Protein AF-A0A352VDA9-F1 (afdb_monomer_lite)

Secondary structure (DSSP, 8-state):
-PPPTT----B-TTEEEEEETTTEEEEEETTTTEEEEEEHHHHHHHHH--SSS-HHHHHHH--SS--SHHHHHHHHHHHHHHH--B--SS--------SEEEEEEEE-HHHHHHHHHHHGGGGSHHHHHHHHHHHHHHHHHHHHHHGGGGGGGG---HHHHHHHHHHHHHHHHHHHHHHHHHHHHTT----EEEEEEETTEEEEEEE-GGGGGS-HHHHHHHHTHHHHHHHHHHHHHHHHHHH---HHHHHHHHHHHHHHHHHHS--TTSHHHHHHHHHHT-

Sequence (282 aa):
MKIDSNYIPELRKDLKYYSVENNSVIIYLADSKRTLKVTQSVLSILLEIDGKKTLEEIYQTNFYGIKTYSDFEILFIELFDKTRMLEEEKSETSVAQSALWLSCICINTKILISIYSILKILLIKKIVVAIMMLFVLLKIIFYYNYHSSFVFVFSFSISKIVIFYLIFLCILIFHEIGHFSVSRHYGLQGDGIGIGLYYLLPVFYTDISEMWTINKQYRLYIDCGGIYFQVIASLVFHFILFFNNSTLLVTGILMNDIGILINIIPIGRLDGYWILKDVKKS

Radius of gyration: 24.42 Å; chains: 1; bounding box: 61×33×70 Å

Foldseek 3Di:
DDDDQQDQFAFDPQWDWFDDPDQWIWIARPVLLDIDIGGVLVVQLVVPRHSPDGNNRSCVVRVPPDPDVVSVRVVVCCCCVVPVGTDDDDDDDPRPDDLWAPKDFDFFLVVLVVVLVVCVVCVPPVNLVVLVVVLVVLVVVLCVVCVVVPVVLPPDDPVLVVVLVVLVVVLQVLLQSQLVSLCVNVPASWGHWIWTDNPNDIHIHTGRSVLVSDALVSNLSSLCRSLSSLSVVLVVLSVVCVVPVDSSSSSSNVVSVVVSVVQCPLDDPHSVVSNVVSVVVD

Structure (mmCIF, N/CA/C/O backbone):
data_AF-A0A352VDA9-F1
#
_entry.id   AF-A0A352VDA9-F1
#
loop_
_atom_site.group_PDB
_atom_site.id
_atom_site.type_symbol
_atom_site.label_atom_id
_atom_site.label_alt_id
_atom_site.label_comp_id
_atom_site.label_asym_id
_atom_site.label_entity_id
_atom_site.label_seq_id
_atom_site.pdbx_PDB_ins_code
_atom_site.Cartn_x
_atom_site.Cartn_y
_atom_site.Cartn_z
_atom_site.occupancy
_atom_site.B_iso_or_equiv
_atom_site.auth_seq_id
_atom_site.auth_comp_id
_atom_site.auth_asym_id
_atom_site.auth_atom_id
_atom_site.pdbx_PDB_model_num
ATOM 1 N N . MET A 1 1 ? -12.234 -7.519 43.278 1.00 44.97 1 MET A N 1
ATOM 2 C CA . MET A 1 1 ? -12.335 -6.119 43.736 1.00 44.97 1 MET A CA 1
ATOM 3 C C . MET A 1 1 ? -13.825 -5.835 43.851 1.00 44.97 1 MET A C 1
ATOM 5 O O . MET A 1 1 ? -14.510 -6.181 42.904 1.00 44.97 1 MET A O 1
ATOM 9 N N . LYS A 1 2 ? -14.344 -5.394 45.004 1.00 50.59 2 LYS A N 1
ATOM 10 C CA . LYS A 1 2 ? -15.760 -4.997 45.124 1.00 50.59 2 LYS A CA 1
ATOM 11 C C . LYS A 1 2 ? -15.846 -3.514 44.796 1.00 50.59 2 LYS A C 1
ATOM 13 O O . LYS A 1 2 ? -15.079 -2.753 45.387 1.00 50.59 2 LYS A O 1
ATOM 18 N N . ILE A 1 3 ? -16.696 -3.132 43.855 1.00 59.81 3 ILE A N 1
ATOM 19 C CA . ILE A 1 3 ? -16.913 -1.725 43.509 1.00 59.81 3 ILE A CA 1
ATOM 20 C C . ILE A 1 3 ? -18.046 -1.201 44.397 1.00 59.81 3 ILE A C 1
ATOM 22 O O . ILE A 1 3 ? -19.005 -1.918 44.671 1.00 59.81 3 ILE A O 1
ATOM 26 N N . ASP A 1 4 ? -17.906 0.022 44.909 1.00 70.94 4 ASP A N 1
ATOM 27 C CA . ASP A 1 4 ? -18.967 0.674 45.681 1.00 70.94 4 ASP A CA 1
ATOM 28 C C . ASP A 1 4 ? -20.215 0.830 44.797 1.00 70.94 4 ASP A C 1
ATOM 30 O O . ASP A 1 4 ? -20.122 1.353 43.685 1.00 70.94 4 ASP A O 1
ATOM 34 N N . SER A 1 5 ? -21.381 0.379 45.266 1.00 63.00 5 SER A N 1
ATOM 35 C CA . SER A 1 5 ? -22.626 0.447 44.490 1.00 63.00 5 SER A CA 1
ATOM 36 C C . SER A 1 5 ? -23.063 1.888 44.203 1.00 63.00 5 SER A C 1
ATOM 38 O O . SER A 1 5 ? -23.751 2.133 43.211 1.00 63.00 5 SER A O 1
ATOM 40 N N . ASN A 1 6 ? -22.582 2.848 45.003 1.00 70.44 6 ASN A N 1
ATOM 41 C CA . ASN A 1 6 ? -22.784 4.285 44.808 1.00 70.44 6 ASN A CA 1
ATOM 42 C C . ASN A 1 6 ? -21.764 4.935 43.859 1.00 70.44 6 ASN A C 1
ATOM 44 O O . ASN A 1 6 ? -21.786 6.154 43.682 1.00 70.44 6 ASN A O 1
ATOM 48 N N . TYR A 1 7 ? -20.856 4.165 43.255 1.00 74.69 7 TYR A N 1
ATOM 49 C CA . TYR A 1 7 ? -19.924 4.696 42.267 1.00 74.69 7 TYR A CA 1
ATOM 50 C C . TYR A 1 7 ? -20.685 5.219 41.042 1.00 74.69 7 TYR A C 1
ATOM 52 O O . TYR A 1 7 ? -21.551 4.532 40.493 1.00 74.69 7 TYR A O 1
ATOM 60 N N . ILE A 1 8 ? -20.343 6.437 40.618 1.00 76.31 8 ILE A N 1
ATOM 61 C CA . ILE A 1 8 ? -20.896 7.092 39.431 1.00 76.31 8 ILE A CA 1
ATOM 62 C C . ILE A 1 8 ? -19.830 7.021 38.332 1.00 76.31 8 ILE A C 1
ATOM 64 O O . ILE A 1 8 ? -18.858 7.779 38.380 1.00 76.31 8 ILE A O 1
ATOM 68 N N . PRO A 1 9 ? -19.954 6.094 37.369 1.00 73.69 9 PRO A N 1
ATOM 69 C CA . PRO A 1 9 ? -19.008 6.005 36.267 1.00 73.69 9 PRO A CA 1
ATOM 70 C C . PRO A 1 9 ? -19.175 7.169 35.278 1.00 73.69 9 PRO A C 1
ATOM 72 O O . PRO A 1 9 ? -20.294 7.547 34.935 1.00 73.69 9 PRO A O 1
ATOM 75 N N . GLU A 1 10 ? -18.060 7.691 34.756 1.00 74.94 10 GLU A N 1
ATOM 76 C CA . GLU A 1 10 ? -18.044 8.646 33.638 1.00 74.94 10 GLU A CA 1
ATOM 77 C C . GLU A 1 10 ? -17.241 8.078 32.462 1.00 74.94 10 GLU A C 1
ATOM 79 O O . GLU A 1 10 ? -16.068 7.710 32.594 1.00 74.94 10 GLU A O 1
ATOM 84 N N . LEU A 1 11 ? -17.884 7.987 31.296 1.00 71.56 11 LEU A N 1
ATOM 85 C CA . LEU A 1 11 ? -17.234 7.520 30.078 1.00 71.56 11 LEU A CA 1
ATOM 86 C C . LEU A 1 11 ? -16.210 8.524 29.561 1.00 71.56 11 LEU A C 1
ATOM 88 O O . LEU A 1 11 ? -16.413 9.737 29.586 1.00 71.56 11 LEU A O 1
ATOM 92 N N . ARG A 1 12 ? -15.147 7.990 28.960 1.00 70.06 12 ARG A N 1
ATOM 93 C CA . ARG A 1 12 ? -14.193 8.788 28.198 1.00 70.06 12 ARG A CA 1
ATOM 94 C C . ARG A 1 12 ? -14.889 9.596 27.096 1.00 70.06 12 ARG A C 1
ATOM 96 O O . ARG A 1 12 ? -15.626 9.060 26.267 1.00 70.06 12 ARG A O 1
ATOM 103 N N . LYS A 1 13 ? -14.570 10.889 27.031 1.00 68.56 13 LYS A N 1
ATOM 104 C CA . LYS A 1 13 ? -15.135 11.840 26.057 1.00 68.56 13 LYS A CA 1
ATOM 105 C C . LYS A 1 13 ? -14.688 11.599 24.605 1.00 68.56 13 LYS A C 1
ATOM 107 O O . LYS A 1 13 ? -15.298 12.134 23.685 1.00 68.56 13 LYS A O 1
ATOM 112 N N . ASP A 1 14 ? -13.642 10.803 24.379 1.00 63.78 14 ASP A N 1
ATOM 113 C CA . ASP A 1 14 ? -13.078 10.503 23.054 1.00 63.78 14 ASP A CA 1
ATOM 114 C C . ASP A 1 14 ? -13.603 9.201 22.414 1.00 63.78 14 ASP A C 1
ATOM 116 O O . ASP A 1 14 ? -13.087 8.762 21.381 1.00 63.78 14 ASP A O 1
ATOM 120 N N . LEU A 1 15 ? -14.632 8.584 23.002 1.00 66.25 15 LEU A N 1
ATOM 121 C CA . LEU A 1 15 ? -15.265 7.380 22.466 1.00 66.25 15 LEU A CA 1
ATOM 122 C C . LEU A 1 15 ? -16.113 7.697 21.227 1.00 66.25 15 LEU A C 1
ATOM 124 O O . LEU A 1 15 ? -17.037 8.510 21.272 1.00 66.25 15 LEU A O 1
ATOM 128 N N . LYS A 1 16 ? -15.844 6.998 20.119 1.00 67.50 16 LYS A N 1
ATOM 129 C CA . LYS A 1 16 ? -16.711 6.991 18.928 1.00 67.50 16 LYS A CA 1
ATOM 130 C C . LYS A 1 16 ? -17.378 5.623 18.767 1.00 67.50 16 LYS A C 1
ATOM 132 O O . LYS A 1 16 ? -16.719 4.590 18.898 1.00 67.50 16 LYS A O 1
ATOM 137 N N . TYR A 1 17 ? -18.665 5.618 18.428 1.00 69.94 17 TYR A N 1
ATOM 138 C CA . TYR A 1 17 ? -19.480 4.408 18.286 1.00 69.94 17 TYR A CA 1
ATOM 139 C C . TYR A 1 17 ? -19.796 4.131 16.817 1.00 69.94 17 TYR A C 1
ATOM 141 O O . TYR A 1 17 ? -20.294 5.009 16.114 1.00 69.94 17 TYR A O 1
ATOM 149 N N . TYR A 1 18 ? -19.553 2.900 16.371 1.00 64.00 18 TYR A N 1
ATOM 150 C CA . TYR A 1 18 ? -19.837 2.456 15.008 1.00 64.00 18 TYR A CA 1
ATOM 151 C C . TYR A 1 18 ? -20.663 1.168 15.042 1.00 64.00 18 TYR A C 1
ATOM 153 O O . TYR A 1 18 ? -20.235 0.156 15.603 1.00 64.00 18 TYR A O 1
ATOM 161 N N . SER A 1 19 ? -21.863 1.191 14.459 1.00 56.28 19 SER A N 1
ATOM 162 C CA . SER A 1 19 ? -22.716 0.004 14.356 1.00 56.28 19 SER A CA 1
ATOM 163 C C . SER A 1 19 ? -22.204 -0.943 13.266 1.00 56.28 19 SER A C 1
ATOM 165 O O . SER A 1 19 ? -21.779 -0.508 12.196 1.00 56.28 19 SER A O 1
ATOM 167 N N . VAL A 1 20 ? -22.237 -2.252 13.531 1.00 58.03 20 VAL A N 1
ATOM 168 C CA . VAL A 1 20 ? -21.844 -3.292 12.567 1.00 58.03 20 VAL A CA 1
ATOM 169 C C . VAL A 1 20 ? -23.008 -4.259 12.353 1.00 58.03 20 VAL A C 1
ATOM 171 O O . VAL A 1 20 ? -23.792 -4.527 13.265 1.00 58.03 20 VAL A O 1
ATOM 174 N N . GLU A 1 21 ? -23.120 -4.812 11.143 1.00 51.22 21 GLU A N 1
ATOM 175 C CA . GLU A 1 21 ? -24.036 -5.918 10.842 1.00 51.22 21 GLU A CA 1
ATOM 176 C C . GLU A 1 21 ? -23.741 -7.128 11.762 1.00 51.22 21 GLU A C 1
ATOM 178 O O . GLU A 1 21 ? -22.579 -7.474 11.995 1.00 51.22 21 GLU A O 1
ATOM 183 N N . ASN A 1 22 ? -24.795 -7.780 12.276 1.00 52.56 22 ASN A N 1
ATOM 184 C CA . ASN A 1 22 ? -24.790 -8.859 13.289 1.00 52.56 22 ASN A CA 1
ATOM 185 C C . ASN A 1 22 ? -24.629 -8.415 14.760 1.00 52.56 22 ASN A C 1
ATOM 187 O O . ASN A 1 22 ? -23.692 -8.840 15.443 1.00 52.56 22 ASN A O 1
ATOM 191 N N . ASN A 1 23 ? -25.575 -7.611 15.265 1.00 58.12 23 ASN A N 1
ATOM 192 C CA . ASN A 1 23 ? -25.857 -7.387 16.700 1.00 58.12 23 ASN A CA 1
ATOM 193 C C . ASN A 1 23 ? -24.646 -7.000 17.583 1.00 58.12 23 ASN A C 1
ATOM 195 O O . ASN A 1 23 ? -24.600 -7.284 18.785 1.00 58.12 23 ASN A O 1
ATOM 199 N N . SER A 1 24 ? -23.633 -6.391 16.969 1.00 49.78 24 SER A N 1
ATOM 200 C CA . SER A 1 24 ? -22.376 -6.025 17.606 1.00 49.78 24 SER A CA 1
ATOM 201 C C . SER A 1 24 ? -21.933 -4.641 17.151 1.00 49.78 24 SER A C 1
ATOM 203 O O . SER A 1 24 ? -22.178 -4.226 16.022 1.00 49.78 24 SER A O 1
ATOM 205 N N . VAL A 1 25 ? -21.303 -3.914 18.062 1.00 62.62 25 VAL A N 1
ATOM 206 C CA . VAL A 1 25 ? -20.939 -2.506 17.915 1.00 62.62 25 VAL A CA 1
ATOM 207 C C . VAL A 1 25 ? -19.438 -2.403 18.110 1.00 62.62 25 VAL A C 1
ATOM 209 O O . VAL A 1 25 ? -18.877 -3.066 18.981 1.00 62.62 25 VAL A O 1
ATOM 212 N N . ILE A 1 26 ? -18.771 -1.602 17.288 1.00 60.12 26 ILE A N 1
ATOM 213 C CA . ILE A 1 26 ? -17.351 -1.311 17.452 1.00 60.12 26 ILE A CA 1
ATOM 214 C C . ILE A 1 26 ? -17.209 0.047 18.119 1.00 60.12 26 ILE A C 1
ATOM 216 O O . ILE A 1 26 ? -17.738 1.050 17.643 1.00 60.12 26 ILE A O 1
ATOM 220 N N . ILE A 1 27 ? -16.475 0.061 19.223 1.00 64.94 27 ILE A N 1
ATOM 221 C CA . ILE A 1 27 ? -16.149 1.266 19.968 1.00 64.94 27 ILE A CA 1
ATOM 222 C C . ILE A 1 27 ? -14.695 1.610 19.691 1.00 64.94 27 ILE A C 1
ATOM 224 O O . ILE A 1 27 ? -13.804 0.775 19.861 1.00 64.94 27 ILE A O 1
ATOM 228 N N . TYR A 1 28 ? -14.475 2.831 19.220 1.00 56.66 28 TYR A N 1
ATOM 229 C CA . TYR A 1 28 ? -13.164 3.375 18.907 1.00 56.66 28 TYR A CA 1
ATOM 230 C C . TYR A 1 28 ? -12.725 4.326 20.018 1.00 56.66 28 TYR A C 1
ATOM 232 O O . TYR A 1 28 ? -13.398 5.322 20.282 1.00 56.66 28 TYR A O 1
ATOM 240 N N . LEU A 1 29 ? -11.595 4.012 20.650 1.00 65.06 29 LEU A N 1
ATOM 241 C CA . LEU A 1 29 ? -10.925 4.858 21.636 1.00 65.06 29 LEU A CA 1
ATOM 242 C C . LEU A 1 29 ? -9.872 5.699 20.908 1.00 65.06 29 LEU A C 1
ATOM 244 O O . LEU A 1 29 ? -8.827 5.161 20.529 1.00 65.06 29 LEU A O 1
ATOM 248 N N . ALA A 1 30 ? -10.142 6.988 20.689 1.00 53.69 30 ALA A N 1
ATOM 249 C CA . ALA A 1 30 ? -9.316 7.820 19.814 1.00 53.69 30 ALA A CA 1
ATOM 250 C C . ALA A 1 30 ? -7.894 8.048 20.349 1.00 53.69 30 ALA A C 1
ATOM 252 O O . ALA A 1 30 ? -6.942 8.003 19.575 1.00 53.69 30 ALA A O 1
ATOM 253 N N . ASP A 1 31 ? -7.737 8.219 21.658 1.00 54.50 31 ASP A N 1
ATOM 254 C CA . ASP A 1 31 ? -6.438 8.469 22.294 1.00 54.50 31 ASP A CA 1
ATOM 255 C C . ASP A 1 31 ? -5.527 7.229 22.301 1.00 54.50 31 ASP A C 1
ATOM 257 O O . ASP A 1 31 ? -4.316 7.312 22.116 1.00 54.50 31 ASP A O 1
ATOM 261 N N . SER A 1 32 ? -6.116 6.037 22.453 1.00 54.47 32 SER A N 1
ATOM 262 C CA . SER A 1 32 ? -5.360 4.775 22.470 1.00 54.47 32 SER A CA 1
ATOM 263 C C . SER A 1 32 ? -5.299 4.064 21.114 1.00 54.47 32 SER A C 1
ATOM 265 O O . SER A 1 32 ? -4.631 3.033 21.008 1.00 54.47 32 SER A O 1
ATOM 267 N N . LYS A 1 33 ? -6.000 4.584 20.094 1.00 54.06 33 LYS A N 1
ATOM 268 C CA . LYS A 1 33 ? -6.182 3.975 18.761 1.00 54.06 33 LYS A CA 1
ATOM 269 C C . LYS A 1 33 ? -6.646 2.514 18.815 1.00 54.06 33 LYS A C 1
ATOM 271 O O . LYS A 1 33 ? -6.298 1.692 17.967 1.00 54.06 33 LYS A O 1
ATOM 276 N N . ARG A 1 34 ? -7.426 2.159 19.841 1.00 56.97 34 ARG A N 1
ATOM 277 C CA . ARG A 1 34 ? -7.954 0.803 20.045 1.00 56.97 34 ARG A CA 1
ATOM 278 C C . ARG A 1 34 ? -9.391 0.708 19.553 1.00 56.97 34 ARG A C 1
ATOM 280 O O . ARG A 1 34 ? -10.188 1.624 19.735 1.00 56.97 34 ARG A O 1
ATOM 287 N N . THR A 1 35 ? -9.731 -0.448 18.994 1.00 51.94 35 THR A N 1
ATOM 288 C CA . THR A 1 35 ? -11.099 -0.791 18.592 1.00 51.94 35 THR A CA 1
ATOM 289 C C . THR A 1 35 ? -11.574 -1.998 19.375 1.00 51.94 35 THR A C 1
ATOM 291 O O . THR A 1 35 ? -10.930 -3.049 19.344 1.00 51.94 35 THR A O 1
ATOM 294 N N . LEU A 1 36 ? -12.713 -1.868 20.038 1.00 64.88 36 LEU A N 1
ATOM 295 C CA . LEU A 1 36 ? -13.332 -2.933 20.813 1.00 64.88 36 LEU A CA 1
ATOM 296 C C . LEU A 1 36 ? -14.636 -3.332 20.152 1.00 64.88 36 LEU A C 1
ATOM 298 O O . LEU A 1 36 ? -15.485 -2.486 19.897 1.00 64.88 36 LEU A O 1
ATOM 302 N N . LYS A 1 37 ? -14.805 -4.625 19.882 1.00 62.44 37 LYS A N 1
ATOM 303 C CA . LYS A 1 37 ? -16.084 -5.159 19.423 1.00 62.44 37 LYS A CA 1
ATOM 304 C C . LYS A 1 37 ? -16.893 -5.583 20.643 1.00 62.44 37 LYS A C 1
ATOM 306 O O . LYS A 1 37 ? -16.516 -6.537 21.316 1.00 62.44 37 LYS A O 1
ATOM 311 N N . VAL A 1 38 ? -17.995 -4.894 20.898 1.00 68.81 38 VAL A N 1
ATOM 312 C CA . VAL A 1 38 ? -18.923 -5.178 21.994 1.00 68.81 38 VAL A CA 1
ATOM 313 C C . VAL A 1 38 ? -20.265 -5.670 21.452 1.00 68.81 38 VAL A C 1
ATOM 315 O O . VAL A 1 38 ? -20.592 -5.479 20.280 1.00 68.81 38 VAL A O 1
ATOM 318 N N . THR A 1 39 ? -21.046 -6.351 22.282 1.00 68.69 39 THR A N 1
ATOM 319 C CA . THR A 1 39 ? -22.420 -6.748 21.944 1.00 68.69 39 THR A CA 1
ATOM 320 C C . THR A 1 39 ? -23.386 -5.581 22.152 1.00 68.69 39 THR A C 1
ATOM 322 O O . THR A 1 39 ? -23.071 -4.625 22.861 1.00 68.69 39 THR A O 1
ATOM 325 N N . GLN A 1 40 ? -24.588 -5.666 21.576 1.00 67.38 40 GLN A N 1
ATOM 326 C CA . GLN A 1 40 ? -25.632 -4.654 21.785 1.00 67.38 40 GLN A CA 1
ATOM 327 C C . GLN A 1 40 ? -26.011 -4.490 23.270 1.00 67.38 40 GLN A C 1
ATOM 329 O O . GLN A 1 40 ? -26.253 -3.374 23.722 1.00 67.38 40 GLN A O 1
ATOM 334 N N . SER A 1 41 ? -25.998 -5.584 24.042 1.00 66.25 41 SER A N 1
ATOM 335 C CA . SER A 1 41 ? -26.230 -5.561 25.492 1.00 66.25 41 SER A CA 1
ATOM 336 C C . SER A 1 41 ? -25.185 -4.706 26.210 1.00 66.25 41 SER A C 1
ATOM 338 O O . SER A 1 41 ? -25.537 -3.832 26.992 1.00 66.25 41 SER A O 1
ATOM 340 N N . VAL A 1 42 ? -23.903 -4.877 25.878 1.00 70.38 42 VAL A N 1
ATOM 341 C CA . VAL A 1 42 ? -22.827 -4.053 26.447 1.00 70.38 42 VAL A CA 1
ATOM 342 C C . VAL A 1 42 ? -22.943 -2.597 25.990 1.00 70.38 42 VAL A C 1
ATOM 344 O O . VAL A 1 42 ? -22.783 -1.702 26.812 1.00 70.38 42 VAL A O 1
ATOM 347 N N . LEU A 1 43 ? -23.285 -2.335 24.719 1.00 71.75 43 LEU A N 1
ATOM 348 C CA . LEU A 1 43 ? -23.518 -0.964 24.247 1.00 71.75 43 LEU A CA 1
ATOM 349 C C . LEU A 1 43 ? -24.629 -0.276 25.051 1.00 71.75 43 LEU A C 1
ATOM 351 O O . LEU A 1 43 ? -24.471 0.881 25.419 1.00 71.75 43 LEU A O 1
ATOM 355 N N . SER A 1 44 ? -25.735 -0.970 25.329 1.00 70.19 44 SER A N 1
ATOM 356 C CA . SER A 1 44 ? -26.836 -0.382 26.098 1.00 70.19 44 SER A CA 1
ATOM 357 C C . SER A 1 44 ? -26.400 0.028 27.506 1.00 70.19 44 SER A C 1
ATOM 359 O O . SER A 1 44 ? -26.798 1.086 27.972 1.00 70.19 44 SER A O 1
ATOM 361 N N . ILE A 1 45 ? -25.532 -0.761 28.155 1.00 74.31 45 ILE A N 1
ATOM 362 C CA . ILE A 1 45 ? -24.971 -0.423 29.471 1.00 74.31 45 ILE A CA 1
ATOM 363 C C . ILE A 1 45 ? -24.091 0.817 29.353 1.00 74.31 45 ILE A C 1
ATOM 365 O O . ILE A 1 45 ? -24.220 1.732 30.154 1.00 74.31 45 ILE A O 1
ATOM 369 N N . LEU A 1 46 ? -23.236 0.878 28.329 1.00 73.75 46 LEU A N 1
ATOM 370 C CA . LEU A 1 46 ? -22.358 2.025 28.106 1.00 73.75 46 LEU A CA 1
ATOM 371 C C . LEU A 1 46 ? -23.148 3.314 27.831 1.00 73.75 46 LEU A C 1
ATOM 373 O O . LEU A 1 46 ? -22.798 4.354 28.366 1.00 73.75 46 LEU A O 1
ATOM 377 N N . LEU A 1 47 ? -24.230 3.261 27.051 1.00 73.81 47 LEU A N 1
ATOM 378 C CA . LEU A 1 47 ? -25.052 4.445 26.759 1.00 73.81 47 LEU A CA 1
ATOM 379 C C . LEU A 1 47 ? -25.776 5.015 27.991 1.00 73.81 47 LEU A C 1
ATOM 381 O O . LEU A 1 47 ? -26.135 6.189 27.981 1.00 73.81 47 LEU A O 1
ATOM 385 N N . GLU A 1 48 ? -25.974 4.211 29.037 1.00 75.88 48 GLU A N 1
ATOM 386 C CA . GLU A 1 48 ? -26.559 4.649 30.311 1.00 75.88 48 GLU A CA 1
ATOM 387 C C . GLU A 1 48 ? -25.529 5.289 31.259 1.00 75.88 48 GLU A C 1
ATOM 389 O O . GLU A 1 48 ? -25.917 5.920 32.241 1.00 75.88 48 GLU A O 1
ATOM 394 N N . ILE A 1 49 ? -24.228 5.155 30.972 1.00 76.50 49 ILE A N 1
ATOM 395 C CA . ILE A 1 49 ? -23.147 5.777 31.744 1.00 76.50 49 ILE A CA 1
ATOM 396 C C . ILE A 1 49 ? -22.998 7.237 31.296 1.00 76.50 49 ILE A C 1
ATOM 398 O O . ILE A 1 49 ? -22.260 7.559 30.364 1.00 76.50 49 ILE A O 1
ATOM 402 N N . ASP A 1 50 ? -23.717 8.129 31.973 1.00 72.25 50 ASP A N 1
ATOM 403 C CA . ASP A 1 50 ? -23.792 9.565 31.678 1.00 72.25 50 ASP A CA 1
ATOM 404 C C . ASP A 1 50 ? -23.063 10.456 32.704 1.00 72.25 50 ASP A C 1
ATOM 406 O O . ASP A 1 50 ? -23.163 11.685 32.633 1.00 72.25 50 ASP A O 1
ATOM 410 N N . GLY A 1 51 ? -22.351 9.855 33.666 1.00 71.75 51 GLY A N 1
ATOM 411 C CA . GLY A 1 51 ? -21.698 10.570 34.767 1.00 71.75 51 GLY A CA 1
ATOM 412 C C . GLY A 1 51 ? -22.662 11.086 35.842 1.00 71.75 51 GLY A C 1
ATOM 413 O O . GLY A 1 51 ? -22.263 11.903 36.670 1.00 71.75 51 GLY A O 1
ATOM 414 N N . LYS A 1 52 ? -23.933 10.660 35.834 1.00 77.06 52 LYS A N 1
ATOM 415 C CA . LYS A 1 52 ? -24.947 11.078 36.820 1.00 77.06 52 LYS A CA 1
ATOM 416 C C . LYS A 1 52 ? -25.573 9.913 37.569 1.00 77.06 52 LYS A C 1
ATOM 418 O O . LYS A 1 52 ? -25.953 10.096 38.721 1.00 77.06 52 LYS A O 1
ATOM 423 N N . LYS A 1 53 ? -25.698 8.753 36.922 1.00 80.44 53 LYS A N 1
ATOM 424 C CA . LYS A 1 53 ? -26.320 7.562 37.512 1.00 80.44 53 LYS A CA 1
ATOM 425 C C . LYS A 1 53 ? -25.317 6.697 38.267 1.00 80.44 53 LYS A C 1
ATOM 427 O O . LYS A 1 53 ? -24.188 6.507 37.813 1.00 80.44 53 LYS A O 1
ATOM 432 N N . THR A 1 54 ? -25.746 6.131 39.391 1.00 80.31 54 THR A N 1
ATOM 433 C CA . THR A 1 54 ? -24.958 5.123 40.124 1.00 80.31 54 THR A CA 1
ATOM 434 C C . THR A 1 54 ? -24.994 3.764 39.418 1.00 80.31 54 THR A C 1
ATOM 436 O O . THR A 1 54 ? -25.873 3.494 38.595 1.00 80.31 54 THR A O 1
ATOM 439 N N . LEU A 1 55 ? -24.064 2.862 39.748 1.00 74.50 55 LEU A N 1
ATOM 440 C CA . LEU A 1 55 ? -24.068 1.495 39.204 1.00 74.50 55 LEU A CA 1
ATOM 441 C C . LEU A 1 55 ? -25.364 0.738 39.480 1.00 74.50 55 LEU A C 1
ATOM 443 O O . LEU A 1 55 ? -25.817 -0.053 38.653 1.00 74.50 55 LEU A O 1
ATOM 447 N N . GLU A 1 56 ? -25.953 0.974 40.646 1.00 73.88 56 GLU A N 1
ATOM 448 C CA . GLU A 1 56 ? -27.214 0.360 41.038 1.00 73.88 56 GLU A CA 1
ATOM 449 C C . GLU A 1 56 ? -28.391 0.903 40.217 1.00 73.88 56 GLU A C 1
ATOM 451 O O . GLU A 1 56 ? -29.225 0.127 39.749 1.00 73.88 56 GLU A O 1
ATOM 456 N N . GLU A 1 57 ? -28.405 2.206 39.930 1.00 76.56 57 GLU A N 1
ATOM 457 C CA . GLU A 1 57 ? -29.394 2.825 39.042 1.00 76.56 57 GLU A CA 1
ATOM 458 C C . GLU A 1 57 ? -29.263 2.336 37.593 1.00 76.56 57 GLU A C 1
ATOM 460 O O . GLU A 1 57 ? -30.274 2.038 36.958 1.00 76.56 57 GLU A O 1
ATOM 465 N N . ILE A 1 58 ? -28.034 2.188 37.082 1.00 75.88 58 ILE A N 1
ATOM 466 C CA . ILE A 1 58 ? -27.764 1.666 35.729 1.00 75.88 58 ILE A CA 1
ATOM 467 C C . ILE A 1 58 ? -28.209 0.201 35.603 1.00 75.88 58 ILE A C 1
ATOM 469 O O . ILE A 1 58 ? -28.774 -0.202 34.584 1.00 75.88 58 ILE A O 1
ATOM 473 N N . TYR A 1 59 ? -27.985 -0.612 36.641 1.00 73.62 59 TYR A N 1
ATOM 474 C CA . TYR A 1 59 ? -28.475 -1.991 36.678 1.00 73.62 59 TYR A CA 1
ATOM 475 C C . TYR A 1 59 ? -30.010 -2.051 36.670 1.00 73.62 59 TYR A C 1
ATOM 477 O O . TYR A 1 59 ? -30.597 -2.874 35.966 1.00 73.62 59 TYR A O 1
ATOM 485 N N . GLN A 1 60 ? -30.673 -1.164 37.418 1.00 73.62 60 GLN A N 1
ATOM 486 C CA . GLN A 1 60 ? -32.135 -1.120 37.489 1.00 73.62 60 GLN A CA 1
ATOM 487 C C . GLN A 1 60 ? -32.787 -0.654 36.180 1.00 73.62 60 GLN A C 1
ATOM 489 O O . GLN A 1 60 ? -33.867 -1.140 35.838 1.00 73.62 60 GLN A O 1
ATOM 494 N N . THR A 1 61 ? -32.152 0.251 35.427 1.00 69.62 61 THR A N 1
ATOM 495 C CA . THR A 1 61 ? -32.677 0.706 34.129 1.00 69.62 61 THR A CA 1
ATOM 496 C C . THR A 1 61 ? -32.441 -0.294 33.004 1.00 69.62 61 THR A C 1
ATOM 498 O O . THR A 1 61 ? -33.207 -0.304 32.038 1.00 69.62 61 THR A O 1
ATOM 501 N N . ASN A 1 62 ? -31.427 -1.159 33.114 1.00 61.59 62 ASN A N 1
ATOM 502 C CA . ASN A 1 62 ? -30.964 -1.962 31.991 1.00 61.59 62 ASN A CA 1
ATOM 503 C C . ASN A 1 62 ? -31.044 -3.479 32.241 1.00 61.59 62 ASN A C 1
ATOM 505 O O . ASN A 1 62 ? -30.054 -4.180 32.439 1.00 61.59 62 ASN A O 1
ATOM 509 N N . PHE A 1 63 ? -32.269 -4.007 32.170 1.00 55.34 63 PHE A N 1
ATOM 510 C CA . PHE A 1 63 ? -32.613 -5.407 32.461 1.00 55.34 63 PHE A CA 1
ATOM 511 C C . PHE A 1 63 ? -32.334 -6.397 31.304 1.00 55.34 63 PHE A C 1
ATOM 513 O O . PHE A 1 63 ? -32.867 -7.511 31.281 1.00 55.34 63 PHE A O 1
ATOM 520 N N . TYR A 1 64 ? -31.541 -6.018 30.295 1.00 56.16 64 TYR A N 1
ATOM 521 C CA . TYR A 1 64 ? -31.310 -6.846 29.105 1.00 56.16 64 TYR A CA 1
ATOM 522 C C . TYR A 1 64 ? -30.292 -7.971 29.362 1.00 56.16 64 TYR A C 1
ATOM 524 O O . TYR A 1 64 ? -29.158 -7.950 28.889 1.00 56.16 64 TYR A O 1
ATOM 532 N N . GLY A 1 65 ? -30.740 -9.010 30.072 1.00 55.88 65 GLY A N 1
ATOM 533 C CA . GLY A 1 65 ? -30.121 -10.342 30.060 1.00 55.88 65 GLY A CA 1
ATOM 534 C C . GLY A 1 65 ? -29.216 -10.694 31.242 1.00 55.88 65 GLY A C 1
ATOM 535 O O . GLY A 1 65 ? -28.774 -11.840 31.316 1.00 55.88 65 GLY A O 1
ATOM 536 N N . ILE A 1 66 ? -28.980 -9.774 32.180 1.00 63.12 66 ILE A N 1
ATOM 537 C CA . ILE A 1 66 ? -28.189 -10.029 33.391 1.00 63.12 66 ILE A CA 1
ATOM 538 C C . ILE A 1 66 ? -29.148 -10.269 34.560 1.00 63.12 66 ILE A C 1
ATOM 540 O O . ILE A 1 66 ? -29.949 -9.405 34.897 1.00 63.12 66 ILE A O 1
ATOM 544 N N . LYS A 1 67 ? -29.110 -11.473 35.143 1.00 64.88 67 LYS A N 1
ATOM 545 C CA . LYS A 1 67 ? -30.088 -11.905 36.160 1.00 64.88 67 LYS A CA 1
ATOM 546 C C . LYS A 1 67 ? -29.732 -11.467 37.580 1.00 64.88 67 LYS A C 1
ATOM 548 O O . LYS A 1 67 ? -30.615 -11.451 38.434 1.00 64.88 67 LYS A O 1
ATOM 553 N N . THR A 1 68 ? -28.459 -11.179 37.846 1.00 73.31 68 THR A N 1
ATOM 554 C CA . THR A 1 68 ? -27.975 -10.828 39.184 1.00 73.31 68 THR A CA 1
ATOM 555 C C . THR A 1 68 ? -27.043 -9.622 39.138 1.00 73.31 68 THR A C 1
ATOM 557 O O . THR A 1 68 ? -26.278 -9.451 38.189 1.00 73.31 68 THR A O 1
ATOM 560 N N . TYR A 1 69 ? -27.064 -8.808 40.196 1.00 70.56 69 TYR A N 1
ATOM 561 C CA . TYR A 1 69 ? -26.155 -7.668 40.328 1.00 70.56 69 TYR A CA 1
ATOM 562 C C . TYR A 1 69 ? -24.684 -8.104 40.368 1.00 70.56 69 TYR A C 1
ATOM 564 O O . TYR A 1 69 ? -23.829 -7.417 39.829 1.00 70.56 69 TYR A O 1
ATOM 572 N N . SER A 1 70 ? -24.377 -9.282 40.920 1.00 67.50 70 SER A N 1
ATOM 573 C CA . SER A 1 70 ? -23.016 -9.835 40.910 1.00 67.50 70 SER A CA 1
ATOM 574 C C . SER A 1 70 ? -22.504 -10.130 39.500 1.00 67.50 70 SER A C 1
ATOM 576 O O . SER A 1 70 ? -21.338 -9.880 39.212 1.00 67.50 70 SER A O 1
ATOM 578 N N . ASP A 1 71 ? -23.363 -10.623 38.603 1.00 68.44 71 ASP A N 1
ATOM 579 C CA . ASP A 1 71 ? -22.988 -10.847 37.202 1.00 68.44 71 ASP A CA 1
ATOM 580 C C . ASP A 1 71 ? -22.775 -9.512 36.474 1.00 68.44 71 ASP A C 1
ATOM 582 O O . ASP A 1 71 ? -21.882 -9.397 35.634 1.00 68.44 71 ASP A O 1
ATOM 586 N N . PHE A 1 72 ? -23.571 -8.492 36.822 1.00 72.81 72 PHE A N 1
ATOM 587 C CA . PHE A 1 72 ? -23.382 -7.128 36.334 1.00 72.81 72 PHE A CA 1
ATOM 588 C C . PHE A 1 72 ? -22.063 -6.546 36.836 1.00 72.81 72 PHE A C 1
ATOM 590 O O . PHE A 1 72 ? -21.312 -6.024 36.028 1.00 72.81 72 PHE A O 1
ATOM 597 N N . GLU A 1 73 ? -21.737 -6.694 38.120 1.00 71.25 73 GLU A N 1
ATOM 598 C CA . GLU A 1 73 ? -20.489 -6.212 38.717 1.00 71.25 73 GLU A CA 1
ATOM 599 C C . GLU A 1 73 ? -19.266 -6.895 38.085 1.00 71.25 73 GLU A C 1
ATOM 601 O O . GLU A 1 73 ? -18.290 -6.224 37.766 1.00 71.25 73 GLU A O 1
ATOM 606 N N . ILE A 1 74 ? -19.325 -8.205 37.817 1.00 68.56 74 ILE A N 1
ATOM 607 C CA . ILE A 1 74 ? -18.250 -8.935 37.124 1.00 68.56 74 ILE A CA 1
ATOM 608 C C . ILE A 1 74 ? -18.111 -8.466 35.675 1.00 68.56 74 ILE A C 1
ATOM 610 O O . ILE A 1 74 ? -16.998 -8.177 35.242 1.00 68.56 74 ILE A O 1
ATOM 614 N N . LEU A 1 75 ? -19.217 -8.369 34.928 1.00 68.62 75 LEU A N 1
ATOM 615 C CA . LEU A 1 75 ? -19.203 -7.860 33.555 1.00 68.62 75 LEU A CA 1
ATOM 616 C C . LEU A 1 75 ? -18.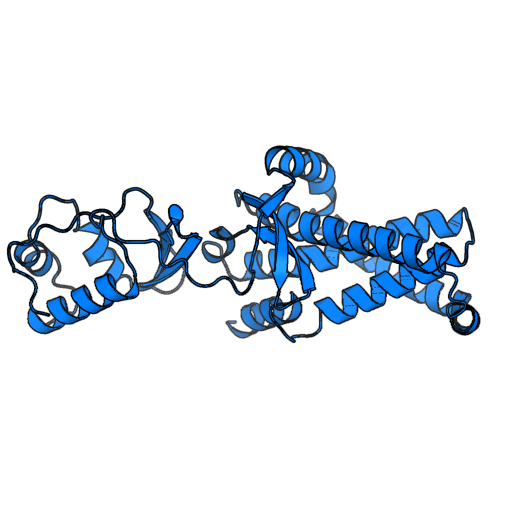677 -6.426 33.513 1.00 68.62 75 LEU A C 1
ATOM 618 O O . LEU A 1 75 ? -17.908 -6.081 32.618 1.00 68.62 75 LEU A O 1
ATOM 622 N N . PHE A 1 76 ? -19.092 -5.614 34.486 1.00 70.62 76 PHE A N 1
ATOM 623 C CA . PHE A 1 76 ? -18.631 -4.258 34.677 1.00 70.62 76 PHE A CA 1
ATOM 624 C C . PHE A 1 76 ? -17.110 -4.328 34.856 1.00 70.62 76 PHE A C 1
ATOM 626 O O . PHE A 1 76 ? -16.394 -3.935 33.944 1.00 70.62 76 PHE A O 1
ATOM 633 N N . ILE A 1 77 ? -16.586 -4.939 35.922 1.00 68.44 77 ILE A N 1
ATOM 634 C CA . ILE A 1 77 ? -15.138 -5.074 36.184 1.00 68.44 77 ILE A CA 1
ATOM 635 C C . ILE A 1 77 ? -14.358 -5.589 34.964 1.00 68.44 77 ILE A C 1
ATOM 637 O O . ILE A 1 77 ? -13.314 -5.031 34.632 1.00 68.44 77 ILE A O 1
ATOM 641 N N . GLU A 1 78 ? -14.851 -6.612 34.260 1.00 65.00 78 GLU A N 1
ATOM 642 C CA . GLU A 1 78 ? -14.197 -7.123 33.051 1.00 65.00 78 GLU A CA 1
ATOM 643 C C . GLU A 1 78 ? -14.145 -6.096 31.919 1.00 65.00 78 GLU A C 1
ATOM 645 O O . GLU A 1 78 ? -13.141 -6.032 31.206 1.00 65.00 78 GLU A O 1
ATOM 650 N N . LEU A 1 79 ? -15.191 -5.285 31.751 1.00 64.56 79 LEU A N 1
ATOM 651 C CA . LEU A 1 79 ? -15.152 -4.129 30.868 1.00 64.56 79 LEU A CA 1
ATOM 652 C C . LEU A 1 79 ? -14.138 -3.105 31.403 1.00 64.56 79 LEU A C 1
ATOM 654 O O . LEU A 1 79 ? -13.245 -2.732 30.653 1.00 64.56 79 LEU A O 1
ATOM 658 N N . PHE A 1 80 ? -14.159 -2.695 32.672 1.00 64.25 80 PHE A N 1
ATOM 659 C CA . PHE A 1 80 ? -13.257 -1.638 33.178 1.00 64.25 80 PHE A CA 1
ATOM 660 C C . PHE A 1 80 ? -11.781 -2.013 33.114 1.00 64.25 80 PHE A C 1
ATOM 662 O O . PHE A 1 80 ? -11.022 -1.339 32.411 1.00 64.25 80 PHE A O 1
ATOM 669 N N . ASP A 1 81 ? -11.391 -3.116 33.755 1.00 59.84 81 ASP A N 1
ATOM 670 C CA . ASP A 1 81 ? -9.984 -3.507 33.890 1.00 59.84 81 ASP A CA 1
ATOM 671 C C . ASP A 1 81 ? -9.347 -3.835 32.536 1.00 59.84 81 ASP A C 1
ATOM 673 O O . ASP A 1 81 ? -8.173 -3.540 32.296 1.00 59.84 81 ASP A O 1
ATOM 677 N N . LYS A 1 82 ? -10.107 -4.446 31.615 1.00 57.16 82 LYS A N 1
ATOM 678 C CA . LYS A 1 82 ? -9.556 -4.878 30.321 1.00 57.16 82 LYS A CA 1
ATOM 679 C C . LYS A 1 82 ? -9.705 -3.827 29.222 1.00 57.16 82 LYS A C 1
ATOM 681 O O . LYS A 1 82 ? -8.908 -3.849 28.279 1.00 57.16 82 LYS A O 1
ATOM 686 N N . THR A 1 83 ? -10.692 -2.924 29.298 1.00 57.41 83 THR A N 1
ATOM 687 C CA . THR A 1 83 ? -11.033 -2.027 28.175 1.00 57.41 83 THR A CA 1
ATOM 688 C C . THR A 1 83 ? -10.725 -0.541 28.376 1.00 57.41 83 THR A C 1
ATOM 690 O O . THR A 1 83 ? -10.596 0.152 27.366 1.00 57.41 83 THR A O 1
ATOM 693 N N . ARG A 1 84 ? -10.499 -0.060 29.614 1.00 63.31 84 ARG A N 1
ATOM 694 C CA . ARG A 1 84 ? -10.104 1.338 29.929 1.00 63.31 84 ARG A CA 1
ATOM 695 C C . ARG A 1 84 ? -11.035 2.417 29.352 1.00 63.31 84 ARG A C 1
ATOM 697 O O . ARG A 1 84 ? -10.588 3.387 28.737 1.00 63.31 84 ARG A O 1
ATOM 704 N N . MET A 1 85 ? -12.342 2.225 29.505 1.00 61.25 85 MET A N 1
ATOM 705 C CA . MET A 1 85 ? -13.363 3.089 28.895 1.00 61.25 85 MET A CA 1
ATOM 706 C C . MET A 1 85 ? -13.846 4.257 29.777 1.00 61.25 85 MET A C 1
ATOM 708 O O . MET A 1 85 ? -14.594 5.095 29.274 1.00 61.25 85 MET A O 1
ATOM 712 N N . LEU A 1 86 ? -13.415 4.355 31.043 1.00 59.38 86 LEU A N 1
ATOM 713 C CA . LEU A 1 86 ? -13.733 5.481 31.944 1.00 59.38 86 LEU A CA 1
ATOM 714 C C . LEU A 1 86 ? -12.592 6.498 32.032 1.00 59.38 86 LEU A C 1
ATOM 716 O O . LEU A 1 86 ? -11.443 6.182 31.713 1.00 59.38 86 LEU A O 1
ATOM 720 N N . GLU A 1 87 ? -12.915 7.715 32.470 1.00 50.03 87 GLU A N 1
ATOM 721 C CA . GLU A 1 87 ? -11.907 8.687 32.903 1.00 50.03 87 GLU A CA 1
ATOM 722 C C . GLU A 1 87 ? -11.210 8.171 34.181 1.00 50.03 87 GLU A C 1
ATOM 724 O O . GLU A 1 87 ? -11.802 8.137 35.256 1.00 50.03 87 GLU A O 1
ATOM 729 N N . GLU A 1 88 ? -9.951 7.735 34.071 1.00 49.50 88 GLU A N 1
ATOM 730 C CA . GLU A 1 88 ? -9.093 7.450 35.230 1.00 49.50 88 GLU A CA 1
ATOM 731 C C . GLU A 1 88 ? -8.311 8.711 35.631 1.00 49.50 88 GLU A C 1
ATOM 733 O O . GLU A 1 88 ? -7.768 9.423 34.776 1.00 49.50 88 GLU A O 1
ATOM 738 N N . GLU A 1 89 ? -8.178 8.963 36.937 1.00 31.47 89 GLU A N 1
ATOM 739 C CA . GLU A 1 89 ? -7.187 9.907 37.456 1.00 31.47 89 GLU A CA 1
ATOM 740 C C . GLU A 1 89 ? -5.782 9.439 37.056 1.00 31.47 89 GLU A C 1
ATOM 742 O O . GLU A 1 89 ? -5.274 8.457 37.590 1.00 31.47 89 GLU A O 1
ATOM 747 N N . LYS A 1 90 ? -5.183 10.152 36.088 1.00 28.75 90 LYS A N 1
ATOM 748 C CA . LYS A 1 90 ? -3.757 10.157 35.699 1.00 28.75 90 LYS A CA 1
ATOM 749 C C . LYS A 1 90 ? -2.964 8.935 36.189 1.00 28.75 90 LYS A C 1
ATOM 751 O O . LYS A 1 90 ? -2.090 9.058 37.046 1.00 28.75 90 LYS A O 1
ATOM 756 N N . SER A 1 91 ? -3.229 7.776 35.596 1.00 24.66 91 SER A N 1
ATOM 757 C CA . SER A 1 91 ? -2.423 6.571 35.774 1.00 24.66 91 SER A CA 1
ATOM 758 C C . SER A 1 91 ? -1.734 6.229 34.446 1.00 24.66 91 SER A C 1
ATOM 760 O O . SER A 1 91 ? -2.275 6.446 33.359 1.00 24.66 91 SER A O 1
ATOM 762 N N . GLU A 1 92 ? -0.468 5.828 34.530 1.00 26.72 92 GLU A N 1
ATOM 763 C CA . GLU A 1 92 ? 0.482 5.795 33.421 1.00 26.72 92 GLU A CA 1
ATOM 764 C C . GLU A 1 92 ? 0.004 4.973 32.209 1.00 26.72 92 GLU A C 1
ATOM 766 O O . GLU A 1 92 ? -0.537 3.863 32.290 1.00 26.72 92 GLU A O 1
ATOM 771 N N . THR A 1 93 ? 0.247 5.553 31.037 1.00 25.30 93 THR A N 1
ATOM 772 C CA . THR A 1 93 ? -0.110 5.068 29.708 1.00 25.30 93 THR A CA 1
ATOM 773 C C . THR A 1 93 ? 0.513 3.706 29.399 1.00 25.30 93 THR A C 1
ATOM 775 O O . THR A 1 93 ? 1.555 3.603 28.757 1.00 25.30 93 THR A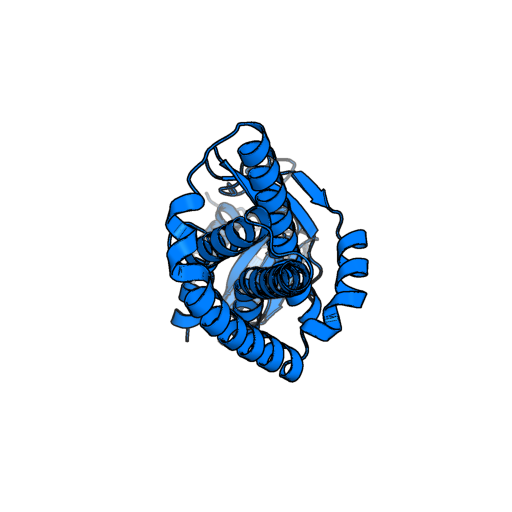 O 1
ATOM 778 N N . SER A 1 94 ? -0.168 2.609 29.747 1.00 28.44 94 SER A N 1
ATOM 779 C CA . SER A 1 94 ? 0.126 1.319 29.103 1.00 28.44 94 SER A CA 1
ATOM 780 C C . SER A 1 94 ? -0.478 1.308 27.688 1.00 28.44 94 SER A C 1
ATOM 782 O O . SER A 1 94 ? -1.629 0.935 27.432 1.00 28.44 94 SER A O 1
ATOM 784 N N . VAL A 1 95 ? 0.304 1.841 26.751 1.00 33.69 95 VAL A N 1
ATOM 785 C CA . VAL A 1 95 ? 0.071 1.751 25.309 1.00 33.69 95 VAL A CA 1
ATOM 786 C C . VAL A 1 95 ? -0.092 0.268 24.970 1.00 33.69 95 VAL A C 1
ATOM 788 O O . VAL A 1 95 ? 0.712 -0.561 25.395 1.00 33.69 95 VAL A O 1
ATOM 791 N N . ALA A 1 96 ? -1.157 -0.100 24.244 1.00 34.09 96 ALA A N 1
ATOM 792 C CA . ALA A 1 96 ? -1.230 -1.462 23.707 1.00 34.09 96 ALA A CA 1
ATOM 793 C C . ALA A 1 96 ? -0.017 -1.595 22.809 1.00 34.09 96 ALA A C 1
ATOM 795 O O . ALA A 1 96 ? 0.093 -0.806 21.878 1.00 34.09 96 ALA A O 1
ATOM 796 N N . GLN A 1 97 ? 0.885 -2.527 23.117 1.00 34.06 97 GLN A N 1
ATOM 797 C CA . GLN A 1 97 ? 2.098 -2.739 22.340 1.00 34.06 97 GLN A CA 1
ATOM 798 C C . GLN A 1 97 ? 1.723 -2.938 20.869 1.00 34.06 97 GLN A C 1
ATOM 800 O O . GLN A 1 97 ? 1.345 -4.027 20.426 1.00 34.06 97 GLN A O 1
ATOM 805 N N . SER A 1 98 ? 1.833 -1.858 20.097 1.00 46.00 98 SER A N 1
ATOM 806 C CA . SER A 1 98 ? 2.027 -1.939 18.671 1.00 46.00 98 SER A CA 1
ATOM 807 C C . SER A 1 98 ? 3.273 -2.795 18.492 1.00 46.00 98 SER A C 1
ATOM 809 O O . SER A 1 98 ? 4.301 -2.568 19.126 1.00 46.00 98 SER A O 1
ATOM 811 N N . ALA A 1 99 ? 3.208 -3.792 17.612 1.00 57.78 99 ALA A N 1
ATOM 812 C CA . ALA A 1 99 ? 4.404 -4.538 17.211 1.00 57.78 99 ALA A CA 1
ATOM 813 C C . ALA A 1 99 ? 5.448 -3.637 16.506 1.00 57.78 99 ALA A C 1
ATOM 815 O O . ALA A 1 99 ? 6.501 -4.116 16.101 1.00 57.78 99 ALA A O 1
ATOM 816 N N . LEU A 1 100 ? 5.115 -2.351 16.341 1.00 58.94 100 LEU A N 1
ATOM 817 C CA . LEU A 1 100 ? 5.951 -1.262 15.877 1.00 58.94 100 LEU A CA 1
ATOM 818 C C . LEU A 1 100 ? 6.516 -0.515 17.084 1.00 58.94 100 LEU A C 1
ATOM 820 O O . LEU A 1 100 ? 5.758 0.067 17.864 1.00 58.94 100 LEU A O 1
ATOM 824 N N . TRP A 1 101 ? 7.835 -0.540 17.233 1.00 63.66 101 TRP A N 1
ATOM 825 C CA . TRP A 1 101 ? 8.568 0.266 18.209 1.00 63.66 101 TRP A CA 1
ATOM 826 C C . TRP A 1 101 ? 9.108 1.532 17.535 1.00 63.66 101 TRP A C 1
ATOM 828 O O . TRP A 1 101 ? 9.348 1.534 16.328 1.00 63.66 101 TRP A O 1
ATOM 838 N N . LEU A 1 102 ? 9.313 2.605 18.311 1.00 65.00 102 LEU A N 1
ATOM 839 C CA . LEU A 1 102 ? 9.900 3.873 17.836 1.00 65.00 102 LEU A CA 1
ATOM 840 C C . LEU A 1 102 ? 9.199 4.461 16.596 1.00 65.00 102 LEU A C 1
ATOM 842 O O . LEU A 1 102 ? 9.841 4.971 15.681 1.00 65.00 102 LEU A O 1
ATOM 846 N N . SER A 1 103 ? 7.872 4.366 16.551 1.00 72.25 103 SER A N 1
ATOM 847 C CA . SER A 1 103 ? 7.086 4.823 15.413 1.00 72.25 103 SER A CA 1
ATOM 848 C C . SER A 1 103 ? 6.910 6.345 15.420 1.00 72.25 103 SER A C 1
ATOM 850 O O . SER A 1 103 ? 6.446 6.906 16.412 1.00 72.25 103 SER A O 1
ATOM 852 N N . CYS A 1 104 ? 7.203 7.015 14.306 1.00 77.06 104 CYS A N 1
ATOM 853 C CA . CYS A 1 104 ? 6.920 8.438 14.108 1.00 77.06 104 CYS A CA 1
ATOM 854 C C . CYS A 1 104 ? 6.193 8.663 12.778 1.00 77.06 104 CYS A C 1
ATOM 856 O O . CYS A 1 104 ? 6.439 7.950 11.808 1.00 77.06 104 CYS A O 1
ATOM 858 N N . ILE A 1 105 ? 5.280 9.635 12.725 1.00 80.75 105 ILE A N 1
ATOM 859 C CA . ILE A 1 105 ? 4.619 10.026 11.473 1.00 80.75 105 ILE A CA 1
ATOM 860 C C . ILE A 1 105 ? 5.586 10.921 10.699 1.00 80.75 105 ILE A C 1
ATOM 862 O O . ILE A 1 105 ? 5.995 11.971 11.193 1.00 80.75 105 ILE A O 1
ATOM 866 N N . CYS A 1 106 ? 5.950 10.510 9.487 1.00 85.62 106 CYS A N 1
ATOM 867 C CA . CYS A 1 106 ? 6.914 11.224 8.652 1.00 85.62 106 CYS A CA 1
ATOM 868 C C . CYS A 1 106 ? 6.223 12.036 7.553 1.00 85.62 106 CYS A C 1
ATOM 870 O O . CYS A 1 106 ? 6.689 13.117 7.200 1.00 85.62 106 CYS A O 1
ATOM 872 N N . ILE A 1 107 ? 5.100 11.542 7.023 1.00 85.94 107 ILE A N 1
ATOM 873 C CA . ILE A 1 107 ? 4.314 12.217 5.989 1.00 85.94 107 ILE A CA 1
ATOM 874 C C . ILE A 1 107 ? 2.946 12.569 6.566 1.00 85.94 107 ILE A C 1
ATOM 876 O O . ILE A 1 107 ? 2.143 11.700 6.906 1.00 85.94 107 ILE A O 1
ATOM 880 N N . ASN A 1 108 ? 2.681 13.872 6.656 1.00 87.38 108 ASN A N 1
ATOM 881 C CA . ASN A 1 108 ? 1.445 14.404 7.216 1.00 87.38 108 ASN A CA 1
ATOM 882 C C . ASN A 1 108 ? 0.237 14.129 6.299 1.00 87.38 108 ASN A C 1
ATOM 884 O O . ASN A 1 108 ? 0.318 14.302 5.078 1.00 87.38 108 ASN A O 1
ATOM 888 N N . THR A 1 109 ? -0.912 13.820 6.905 1.00 87.69 109 THR A N 1
ATOM 889 C CA . THR A 1 109 ? -2.216 13.644 6.246 1.00 87.69 109 THR A CA 1
ATOM 890 C C . THR A 1 109 ? -2.558 14.746 5.241 1.00 87.69 109 THR A C 1
ATOM 892 O O . THR A 1 109 ? -3.109 14.451 4.186 1.00 87.69 109 THR A O 1
ATOM 895 N N . LYS A 1 110 ? -2.205 16.016 5.490 1.00 89.00 110 LYS A N 1
ATOM 896 C CA . LYS A 1 110 ? -2.480 17.122 4.549 1.00 89.00 110 LYS A CA 1
ATOM 897 C C . LYS A 1 110 ? -1.836 16.901 3.177 1.00 89.00 110 LYS A C 1
ATOM 899 O O . LYS A 1 110 ? -2.488 17.109 2.158 1.00 89.00 110 LYS A O 1
ATOM 904 N N . ILE A 1 111 ? -0.577 16.456 3.151 1.00 90.31 111 ILE A N 1
ATOM 905 C CA . ILE A 1 111 ? 0.149 16.161 1.905 1.00 90.31 111 ILE A CA 1
ATOM 906 C C . ILE A 1 111 ? -0.511 14.971 1.207 1.00 90.31 111 ILE A C 1
ATOM 908 O O . ILE A 1 111 ? -0.757 15.008 0.002 1.00 90.31 111 ILE A O 1
ATOM 912 N N . LEU A 1 112 ? -0.862 13.941 1.976 1.00 91.56 112 LEU A N 1
ATOM 913 C CA . LEU A 1 112 ? -1.489 12.731 1.457 1.00 91.56 112 LEU A CA 1
ATOM 914 C C . LEU A 1 112 ? -2.885 12.988 0.881 1.00 91.56 112 LEU A C 1
ATOM 916 O O . LEU A 1 112 ? -3.229 12.408 -0.143 1.00 91.56 112 LEU A O 1
ATOM 920 N N . ILE A 1 113 ? -3.667 13.902 1.462 1.00 91.75 113 ILE A N 1
ATOM 921 C CA . ILE A 1 113 ? -4.955 14.339 0.903 1.00 91.75 113 ILE A CA 1
ATOM 922 C C . ILE A 1 113 ? -4.754 15.012 -0.461 1.00 91.75 113 ILE A C 1
ATOM 924 O O . ILE A 1 113 ? -5.505 14.728 -1.399 1.00 91.75 113 ILE A O 1
ATOM 928 N N . SER A 1 114 ? -3.738 15.868 -0.598 1.00 92.81 114 SER A N 1
ATOM 929 C CA . SER A 1 114 ? -3.402 16.491 -1.883 1.00 92.81 114 SER A CA 1
ATOM 930 C C . SER A 1 114 ? -2.996 15.445 -2.920 1.00 92.81 114 SER A C 1
ATOM 932 O O . SER A 1 114 ? -3.518 15.463 -4.034 1.00 92.81 114 SER A O 1
ATOM 934 N N . ILE A 1 115 ? -2.144 14.484 -2.553 1.00 92.44 115 ILE A N 1
ATOM 935 C CA . ILE A 1 115 ? -1.761 13.367 -3.429 1.00 92.44 115 ILE A CA 1
ATOM 936 C C . ILE A 1 115 ? -3.001 12.558 -3.838 1.00 92.44 115 ILE A C 1
ATOM 938 O O . ILE A 1 115 ? -3.254 12.362 -5.026 1.00 92.44 115 ILE A O 1
ATOM 942 N N . TYR A 1 116 ? -3.835 12.166 -2.873 1.00 93.56 116 TYR A N 1
ATOM 943 C CA . TYR A 1 116 ? -5.084 11.444 -3.117 1.00 93.56 116 TYR A CA 1
ATOM 944 C C . TYR A 1 116 ? -6.003 12.184 -4.098 1.00 93.56 116 TYR A C 1
ATOM 946 O O . TYR A 1 116 ? -6.613 11.554 -4.960 1.00 93.56 116 TYR A O 1
ATOM 954 N N . SER A 1 117 ? -6.092 13.516 -4.018 1.00 92.69 117 SER A N 1
ATOM 955 C CA . SER A 1 117 ? -6.968 14.302 -4.898 1.00 92.69 117 SER A CA 1
ATOM 956 C C . SER A 1 117 ? -6.658 14.108 -6.389 1.00 92.69 117 SER A C 1
ATOM 958 O O . SER A 1 117 ? -7.577 14.143 -7.212 1.00 92.69 117 SER A O 1
ATOM 960 N N . ILE A 1 118 ? -5.390 13.832 -6.709 1.00 94.06 118 ILE A N 1
ATOM 961 C CA . ILE A 1 118 ? -4.889 13.528 -8.052 1.00 94.06 118 ILE A CA 1
ATOM 962 C C . ILE A 1 118 ? -5.084 12.036 -8.351 1.00 94.06 118 ILE A C 1
ATOM 964 O O . ILE A 1 118 ? -5.584 11.666 -9.412 1.00 94.06 118 ILE A O 1
ATOM 968 N N . LEU A 1 119 ? -4.734 11.168 -7.398 1.00 93.75 119 LEU A N 1
ATOM 969 C CA . LEU A 1 119 ? -4.724 9.715 -7.595 1.00 93.75 119 LEU A CA 1
ATOM 970 C C . LEU A 1 119 ? -6.109 9.060 -7.532 1.00 93.75 119 LEU A C 1
ATOM 972 O O . LEU A 1 119 ? -6.258 7.931 -7.989 1.00 93.75 119 LEU A O 1
ATOM 976 N N . LYS A 1 120 ? -7.146 9.749 -7.041 1.00 94.75 120 LYS A N 1
ATOM 977 C CA . LYS A 1 120 ? -8.510 9.201 -6.912 1.00 94.75 120 LYS A CA 1
ATOM 978 C C . LYS A 1 120 ? -9.073 8.634 -8.219 1.00 94.75 120 LYS A C 1
ATOM 980 O O . LYS A 1 120 ? -9.895 7.724 -8.180 1.00 94.75 120 LYS A O 1
ATOM 985 N N . ILE A 1 121 ? -8.633 9.147 -9.373 1.00 95.88 121 ILE A N 1
ATOM 986 C CA . ILE A 1 121 ? -9.045 8.626 -10.682 1.00 95.88 121 ILE A CA 1
ATOM 987 C C . ILE A 1 121 ? -8.565 7.184 -10.893 1.00 95.88 121 ILE A C 1
ATOM 989 O O . ILE A 1 121 ? -9.296 6.369 -11.449 1.00 95.88 121 ILE A O 1
ATOM 993 N N . LEU A 1 122 ? -7.393 6.830 -10.356 1.00 95.88 122 LEU A N 1
ATOM 994 C CA . LEU A 1 122 ? -6.833 5.479 -10.413 1.00 95.88 122 LEU A CA 1
ATOM 995 C C . LEU A 1 122 ? -7.648 4.474 -9.591 1.00 95.88 122 LEU A C 1
ATOM 997 O O . LEU A 1 122 ? -7.468 3.276 -9.762 1.00 95.88 122 LEU A O 1
ATOM 1001 N N . LEU A 1 123 ? -8.548 4.935 -8.718 1.00 96.06 123 LEU A N 1
ATOM 1002 C CA . LEU A 1 123 ? -9.387 4.084 -7.866 1.00 96.06 123 LEU A CA 1
ATOM 1003 C C . LEU A 1 123 ? -10.770 3.802 -8.471 1.00 96.06 123 LEU A C 1
ATOM 1005 O O . LEU A 1 123 ? -11.558 3.041 -7.911 1.00 96.06 123 LEU A O 1
ATOM 1009 N N . ILE A 1 124 ? -11.081 4.370 -9.641 1.00 95.31 124 ILE A N 1
ATOM 1010 C CA . ILE A 1 124 ? -12.320 4.059 -10.357 1.00 95.31 124 ILE A CA 1
ATOM 1011 C C . ILE A 1 124 ? -12.265 2.601 -10.827 1.00 95.31 124 ILE A C 1
ATOM 1013 O O . ILE A 1 124 ? -11.362 2.224 -11.568 1.00 95.31 124 ILE A O 1
ATOM 1017 N N . LYS A 1 125 ? -13.276 1.791 -10.480 1.00 94.44 125 LYS A N 1
ATOM 1018 C CA . LYS A 1 125 ? -13.324 0.338 -10.762 1.00 94.44 125 LYS A CA 1
ATOM 1019 C C . LYS A 1 125 ? -12.908 -0.046 -12.191 1.00 94.44 125 LYS A C 1
ATOM 1021 O O . LYS A 1 125 ? -12.117 -0.964 -12.373 1.00 94.44 125 LYS A O 1
ATOM 1026 N N . LYS A 1 126 ? -13.412 0.666 -13.207 1.00 97.25 126 LYS A N 1
ATOM 1027 C CA . LYS A 1 126 ? -13.063 0.416 -14.621 1.00 97.25 126 LYS A CA 1
ATOM 1028 C C . LYS A 1 126 ? -11.573 0.652 -14.906 1.00 97.25 126 LYS A C 1
ATOM 1030 O O . LYS A 1 126 ? -10.969 -0.111 -15.650 1.00 97.25 126 LYS A O 1
ATOM 1035 N N . ILE A 1 127 ? -10.996 1.688 -14.299 1.00 97.06 127 ILE A N 1
ATOM 1036 C CA . ILE A 1 127 ? -9.581 2.049 -14.439 1.00 97.06 127 ILE A CA 1
ATOM 1037 C C . ILE A 1 127 ? -8.701 1.042 -13.697 1.00 97.06 127 ILE A C 1
ATOM 1039 O O . ILE A 1 127 ? -7.715 0.591 -14.267 1.00 97.06 127 ILE A O 1
ATOM 1043 N N . VAL A 1 128 ? -9.101 0.606 -12.498 1.00 96.88 128 VAL A N 1
ATOM 1044 C CA . VAL A 1 128 ? -8.415 -0.467 -11.755 1.00 96.88 128 VAL A CA 1
ATOM 1045 C C . VAL A 1 128 ? -8.311 -1.734 -12.606 1.00 96.88 128 VAL A C 1
ATOM 1047 O O . VAL A 1 128 ? -7.220 -2.266 -12.787 1.00 96.88 128 VAL A O 1
ATOM 1050 N N . VAL A 1 129 ? -9.423 -2.194 -13.192 1.00 97.44 129 VAL A N 1
ATOM 1051 C CA . VAL A 1 129 ? -9.424 -3.390 -14.054 1.00 97.44 129 VAL A CA 1
ATOM 1052 C C . VAL A 1 129 ? -8.529 -3.191 -15.282 1.00 97.44 129 VAL A C 1
ATOM 1054 O O . VAL A 1 129 ? -7.752 -4.082 -15.615 1.00 97.44 129 VAL A O 1
ATOM 1057 N N . ALA A 1 130 ? -8.576 -2.019 -15.924 1.00 98.06 130 ALA A N 1
ATOM 1058 C CA . ALA A 1 130 ? -7.702 -1.701 -17.055 1.00 98.06 130 ALA A CA 1
ATOM 1059 C C . ALA A 1 130 ? -6.210 -1.726 -16.673 1.00 98.06 130 ALA A C 1
ATOM 1061 O O . ALA A 1 130 ? -5.407 -2.313 -17.396 1.00 98.06 130 ALA A O 1
ATOM 1062 N N . ILE A 1 131 ? -5.849 -1.153 -15.522 1.00 98.19 131 ILE A N 1
ATOM 1063 C CA . ILE A 1 131 ? -4.485 -1.156 -14.975 1.00 98.19 131 ILE A CA 1
ATOM 1064 C C . ILE A 1 131 ? -4.016 -2.583 -14.690 1.00 98.19 131 ILE A C 1
ATOM 1066 O O . ILE A 1 131 ? -2.909 -2.945 -15.079 1.00 98.19 131 ILE A O 1
ATOM 1070 N N . MET A 1 132 ? -4.864 -3.416 -14.081 1.00 98.06 132 MET A N 1
ATOM 1071 C CA . MET A 1 132 ? -4.529 -4.813 -13.791 1.00 98.06 132 MET A CA 1
ATOM 1072 C C . MET A 1 132 ? -4.333 -5.637 -15.070 1.00 98.06 132 MET A C 1
ATOM 1074 O O . MET A 1 132 ? -3.370 -6.395 -15.165 1.00 98.06 132 MET A O 1
ATOM 1078 N N . MET A 1 133 ? -5.195 -5.467 -16.079 1.00 98.06 133 MET A N 1
ATOM 1079 C CA . MET A 1 133 ? -5.034 -6.144 -17.374 1.00 98.06 133 MET A CA 1
ATOM 1080 C C . MET A 1 133 ? -3.755 -5.699 -18.090 1.00 98.06 133 MET A C 1
ATOM 1082 O O . MET A 1 133 ? -3.009 -6.539 -18.595 1.00 98.06 133 MET A O 1
ATOM 1086 N N . LEU A 1 134 ? -3.475 -4.392 -18.098 1.00 98.19 134 LEU A N 1
ATOM 1087 C CA . LEU A 1 134 ? -2.256 -3.845 -18.686 1.00 98.19 134 LEU A CA 1
ATOM 1088 C C . LEU A 1 134 ? -1.008 -4.364 -17.967 1.00 98.19 134 LEU A C 1
ATOM 1090 O O . LEU A 1 134 ? -0.039 -4.734 -18.622 1.00 98.19 134 LEU A O 1
ATOM 1094 N N . PHE A 1 135 ? -1.039 -4.436 -16.637 1.00 97.88 135 PHE A N 1
ATOM 1095 C CA . PHE A 1 135 ? 0.050 -4.994 -15.843 1.00 97.88 135 PHE A CA 1
ATOM 1096 C C . PHE A 1 135 ? 0.338 -6.441 -16.234 1.00 97.88 135 PHE A C 1
ATOM 1098 O O . PHE A 1 135 ? 1.475 -6.753 -16.575 1.00 97.88 135 PHE A O 1
ATOM 1105 N N . VAL A 1 136 ? -0.681 -7.305 -16.274 1.00 97.81 136 VAL A N 1
ATOM 1106 C CA . VAL A 1 136 ? -0.509 -8.711 -16.675 1.00 97.81 136 VAL A CA 1
ATOM 1107 C C . VAL A 1 136 ? 0.079 -8.815 -18.085 1.00 97.81 136 VAL A C 1
ATOM 1109 O O . VAL A 1 136 ? 1.043 -9.551 -18.291 1.00 97.81 136 VAL A O 1
ATOM 1112 N N . LEU A 1 137 ? -0.442 -8.041 -19.041 1.00 97.56 137 LEU A N 1
ATOM 1113 C CA . LEU A 1 137 ? 0.068 -8.019 -20.412 1.00 97.56 137 LEU A CA 1
ATOM 1114 C C . LEU A 1 137 ? 1.547 -7.606 -20.468 1.00 97.56 137 LEU A C 1
ATOM 1116 O O . LEU A 1 137 ? 2.360 -8.304 -21.075 1.00 97.56 137 LEU A O 1
ATOM 1120 N N . LEU A 1 138 ? 1.911 -6.495 -19.820 1.00 96.62 138 LEU A N 1
ATOM 1121 C CA . LEU A 1 138 ? 3.290 -6.006 -19.811 1.00 96.62 138 LEU A CA 1
ATOM 1122 C C . LEU A 1 138 ? 4.237 -6.972 -19.102 1.00 96.62 138 LEU A C 1
ATOM 1124 O O . LEU A 1 138 ? 5.372 -7.116 -19.546 1.00 96.62 138 LEU A O 1
ATOM 1128 N N . LYS A 1 139 ? 3.778 -7.693 -18.072 1.00 95.69 139 LYS A N 1
ATOM 1129 C CA . LYS A 1 139 ? 4.574 -8.744 -17.431 1.00 95.69 139 LYS A CA 1
ATOM 1130 C C . LYS A 1 139 ? 4.868 -9.902 -18.365 1.00 95.69 139 LYS A C 1
ATOM 1132 O O . LYS A 1 139 ? 6.023 -10.306 -18.456 1.00 95.69 139 LYS A O 1
ATOM 1137 N N . ILE A 1 140 ? 3.873 -10.391 -19.101 1.00 95.69 140 ILE A N 1
ATOM 1138 C CA . ILE A 1 140 ? 4.084 -11.457 -20.091 1.00 95.69 140 ILE A CA 1
ATOM 1139 C C . ILE A 1 140 ? 5.136 -11.019 -21.121 1.00 95.69 140 ILE A C 1
ATOM 1141 O O . ILE A 1 140 ? 6.097 -11.745 -21.374 1.00 95.69 140 ILE A O 1
ATOM 1145 N N . ILE A 1 141 ? 5.002 -9.800 -21.654 1.00 94.56 141 ILE A N 1
ATOM 1146 C CA . ILE A 1 141 ? 5.950 -9.232 -22.623 1.00 94.56 141 ILE A CA 1
ATOM 1147 C C . ILE A 1 141 ? 7.346 -9.078 -22.003 1.00 94.56 141 ILE A C 1
ATOM 1149 O O . ILE A 1 141 ? 8.344 -9.437 -22.628 1.00 94.56 141 ILE A O 1
ATOM 1153 N N . PHE A 1 142 ? 7.439 -8.558 -20.781 1.00 94.06 142 PHE A N 1
ATOM 1154 C CA . PHE A 1 142 ? 8.703 -8.345 -20.084 1.00 94.06 142 PHE A CA 1
ATOM 1155 C C . PHE A 1 142 ? 9.447 -9.664 -19.855 1.00 94.06 142 PHE A C 1
ATOM 1157 O O . PHE A 1 142 ? 10.601 -9.792 -20.258 1.00 94.06 142 PHE A O 1
ATOM 1164 N N . TYR A 1 143 ? 8.788 -10.671 -19.279 1.00 92.38 143 TYR A N 1
ATOM 1165 C CA . TYR A 1 143 ? 9.424 -11.961 -19.012 1.00 92.38 143 TYR A CA 1
ATOM 1166 C C . TYR A 1 143 ? 9.819 -12.692 -20.296 1.00 92.38 143 TYR A C 1
ATOM 1168 O O . TYR A 1 143 ? 10.872 -13.321 -20.319 1.00 92.38 143 TYR A O 1
ATOM 1176 N N . TYR A 1 144 ? 9.049 -12.559 -21.380 1.00 93.00 144 TYR A N 1
ATOM 1177 C CA . TYR A 1 144 ? 9.430 -13.111 -22.681 1.00 93.00 144 TYR A CA 1
ATOM 1178 C C . TYR A 1 144 ? 10.729 -12.484 -23.217 1.00 93.00 144 TYR A C 1
ATOM 1180 O O . TYR A 1 144 ? 11.661 -13.199 -23.587 1.00 93.00 144 TYR A O 1
ATOM 1188 N N . ASN A 1 145 ? 10.828 -11.150 -23.205 1.00 89.94 145 ASN A N 1
ATOM 1189 C CA . ASN A 1 145 ? 11.968 -10.432 -23.785 1.00 89.94 145 ASN A CA 1
ATOM 1190 C C . ASN A 1 145 ? 13.235 -10.466 -22.914 1.00 89.94 145 ASN A C 1
ATOM 1192 O O . ASN A 1 145 ? 14.340 -10.481 -23.449 1.00 89.94 145 ASN A O 1
ATOM 1196 N N . TYR A 1 146 ? 13.093 -10.482 -21.587 1.00 87.69 146 TYR A N 1
ATOM 1197 C CA . TYR A 1 146 ? 14.215 -10.308 -20.654 1.00 87.69 146 TYR A CA 1
ATOM 1198 C C . TYR A 1 146 ? 14.626 -11.591 -19.915 1.00 87.69 146 TYR A C 1
ATOM 1200 O O . TYR A 1 146 ? 15.475 -11.524 -19.024 1.00 87.69 146 TYR A O 1
ATOM 1208 N N . HIS A 1 147 ? 14.100 -12.765 -20.295 1.00 82.25 147 HIS A N 1
ATOM 1209 C CA . HIS A 1 147 ? 14.416 -14.038 -19.628 1.00 82.25 147 HIS A CA 1
ATOM 1210 C C . HIS A 1 147 ? 15.925 -14.337 -19.550 1.00 82.25 147 HIS A C 1
ATOM 1212 O O . HIS A 1 147 ? 16.408 -14.839 -18.537 1.00 82.25 147 HIS A O 1
ATOM 1218 N N . SER A 1 148 ? 16.697 -13.995 -20.588 1.00 76.50 148 SER A N 1
ATOM 1219 C CA . SER A 1 148 ? 18.151 -14.215 -20.607 1.00 76.50 148 SER A CA 1
ATOM 1220 C C . SER A 1 148 ? 18.932 -13.160 -19.807 1.00 76.50 148 SER A C 1
ATOM 1222 O O . SER A 1 148 ? 20.068 -13.400 -19.401 1.00 76.50 148 SER A O 1
ATOM 1224 N N . SER A 1 149 ? 18.341 -11.987 -19.555 1.00 72.38 149 SER A N 1
ATOM 1225 C CA . SER A 1 149 ? 18.994 -10.874 -18.852 1.00 72.38 149 SER A CA 1
ATOM 1226 C C . SER A 1 149 ? 19.054 -11.065 -17.335 1.00 72.38 149 SER A C 1
ATOM 1228 O O . SER A 1 149 ? 19.816 -10.365 -16.671 1.00 72.38 149 SER A O 1
ATOM 1230 N N . PHE A 1 150 ? 18.318 -12.032 -16.776 1.00 68.81 150 PHE A N 1
ATOM 1231 C CA . PHE A 1 150 ? 18.297 -12.304 -15.333 1.00 68.81 150 PHE A CA 1
ATOM 1232 C C . PHE A 1 150 ? 19.665 -12.700 -14.766 1.00 68.81 150 PHE A C 1
ATOM 1234 O O . PHE A 1 150 ? 19.965 -12.392 -13.616 1.00 68.81 150 PHE A O 1
ATOM 1241 N N . VAL A 1 151 ? 20.539 -13.294 -15.583 1.00 60.47 151 VAL A N 1
ATOM 1242 C CA . VAL A 1 151 ? 21.892 -13.703 -15.167 1.00 60.47 151 VAL A CA 1
ATOM 1243 C C . VAL A 1 151 ? 22.811 -12.493 -14.913 1.00 60.47 151 VAL A C 1
ATOM 1245 O O . VAL A 1 151 ? 23.662 -12.540 -14.028 1.00 60.47 151 VAL A O 1
ATOM 1248 N N . PHE A 1 152 ? 22.609 -11.370 -15.614 1.00 55.84 152 PHE A N 1
ATOM 1249 C CA . PHE A 1 152 ? 23.438 -10.157 -15.483 1.00 55.84 152 PHE A CA 1
ATOM 1250 C C . PHE A 1 152 ? 23.061 -9.255 -14.295 1.00 55.84 152 PHE A C 1
ATOM 1252 O O . PHE A 1 152 ? 23.798 -8.321 -13.963 1.00 55.84 152 PHE A O 1
ATOM 1259 N N . VAL A 1 153 ? 21.934 -9.529 -13.633 1.00 59.81 153 VAL A N 1
ATOM 1260 C CA . VAL A 1 153 ? 21.403 -8.721 -12.522 1.00 59.81 153 VAL A CA 1
ATOM 1261 C C . VAL A 1 153 ? 22.289 -8.802 -11.266 1.00 59.81 153 VAL A C 1
ATOM 1263 O O . VAL A 1 153 ? 22.322 -7.860 -10.478 1.00 59.81 153 VAL A O 1
ATOM 1266 N N . PHE A 1 154 ? 23.092 -9.861 -11.115 1.00 58.12 154 PHE A N 1
ATOM 1267 C CA . PHE A 1 154 ? 23.883 -10.144 -9.906 1.00 58.12 154 PHE A CA 1
ATOM 1268 C C . PHE A 1 154 ? 25.280 -9.488 -9.855 1.00 58.12 154 PHE A C 1
ATOM 1270 O O . PHE A 1 154 ? 26.096 -9.814 -8.996 1.00 58.12 154 PHE A O 1
ATOM 1277 N N . SER A 1 155 ? 25.580 -8.535 -10.744 1.00 66.00 155 SER A N 1
ATOM 1278 C CA . SER A 1 155 ? 26.791 -7.704 -10.643 1.00 66.00 155 SER A CA 1
ATOM 1279 C C . SER A 1 155 ? 26.606 -6.622 -9.569 1.00 66.00 155 SER A C 1
ATOM 1281 O O . SER A 1 155 ? 26.054 -5.545 -9.832 1.00 66.00 155 SER A O 1
ATOM 1283 N N . PHE A 1 156 ? 27.081 -6.899 -8.354 1.00 68.31 156 PHE A N 1
ATOM 1284 C CA . PHE A 1 156 ? 26.979 -5.990 -7.213 1.00 68.31 156 PHE A CA 1
ATOM 1285 C C . PHE A 1 156 ? 28.135 -4.983 -7.179 1.00 68.31 156 PHE A C 1
ATOM 1287 O O . PHE A 1 156 ? 29.267 -5.310 -6.839 1.00 68.31 156 PHE A O 1
ATOM 1294 N N . SER A 1 157 ? 27.825 -3.728 -7.507 1.00 83.00 157 SER A N 1
ATOM 1295 C CA . SER A 1 157 ? 28.636 -2.566 -7.127 1.00 83.00 157 SER A CA 1
ATOM 1296 C C . SER A 1 157 ? 27.947 -1.856 -5.966 1.00 83.00 157 SER A C 1
ATOM 1298 O O . SER A 1 157 ? 26.717 -1.772 -5.949 1.00 83.00 157 SER A O 1
ATOM 1300 N N . ILE A 1 158 ? 28.721 -1.274 -5.047 1.00 86.00 158 ILE A N 1
ATOM 1301 C CA . ILE A 1 158 ? 28.206 -0.462 -3.931 1.00 86.00 158 ILE A CA 1
ATOM 1302 C C . ILE A 1 158 ? 27.270 0.640 -4.447 1.00 86.00 158 ILE A C 1
ATOM 1304 O O . ILE A 1 158 ? 26.190 0.8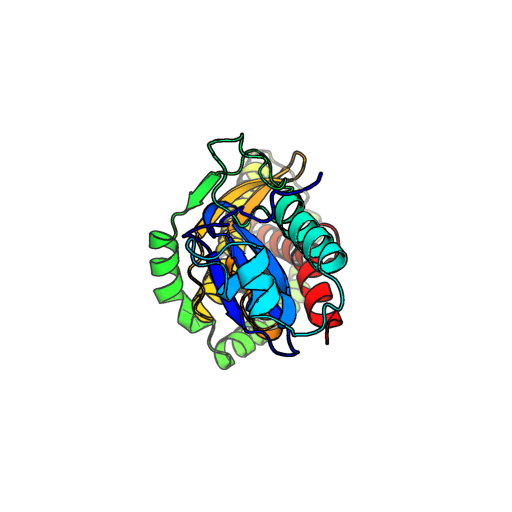39 -3.900 1.00 86.00 158 ILE A O 1
ATOM 1308 N N . SER A 1 159 ? 27.624 1.295 -5.559 1.00 86.56 159 SER A N 1
ATOM 1309 C CA . SER A 1 159 ? 26.782 2.331 -6.170 1.00 86.56 159 SER A CA 1
ATOM 1310 C C . SER A 1 159 ? 25.410 1.803 -6.603 1.00 86.56 159 SER A C 1
ATOM 1312 O O . SER A 1 159 ? 24.394 2.445 -6.346 1.00 86.56 159 SER A O 1
ATOM 1314 N N . LYS A 1 160 ? 25.359 0.609 -7.207 1.00 83.81 160 LYS A N 1
ATOM 1315 C CA . LYS A 1 160 ? 24.100 -0.030 -7.617 1.00 83.81 160 LYS A CA 1
ATOM 1316 C C . LYS A 1 160 ? 23.257 -0.421 -6.407 1.00 83.81 160 LYS A C 1
ATOM 1318 O O . LYS A 1 160 ? 22.054 -0.201 -6.429 1.00 83.81 160 LYS A O 1
ATOM 1323 N N . ILE A 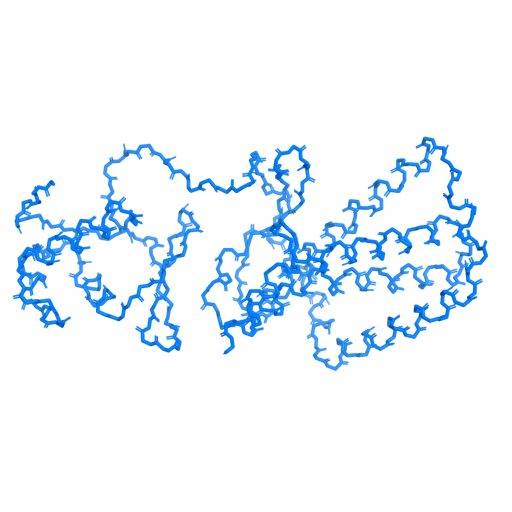1 161 ? 23.881 -0.945 -5.349 1.00 85.44 161 ILE A N 1
ATOM 1324 C CA . ILE A 1 161 ? 23.189 -1.313 -4.104 1.00 85.44 161 ILE A CA 1
ATOM 1325 C C . ILE A 1 161 ? 22.495 -0.093 -3.495 1.00 85.44 161 ILE A C 1
ATOM 1327 O O . ILE A 1 161 ? 21.315 -0.171 -3.164 1.00 85.44 161 ILE A O 1
ATOM 1331 N N . VAL A 1 162 ? 23.192 1.044 -3.400 1.00 89.31 162 VAL A N 1
ATOM 1332 C CA . VAL A 1 162 ? 22.610 2.287 -2.868 1.00 89.31 162 VAL A CA 1
ATOM 1333 C C . VAL A 1 162 ? 21.421 2.743 -3.715 1.00 89.31 162 VAL A C 1
ATOM 1335 O O . VAL A 1 162 ? 20.366 3.058 -3.169 1.00 89.31 162 VAL A O 1
ATOM 1338 N N . ILE A 1 163 ? 21.549 2.728 -5.044 1.00 88.25 163 ILE A N 1
ATOM 1339 C CA . ILE A 1 163 ? 20.455 3.111 -5.949 1.00 88.25 163 ILE A CA 1
ATOM 1340 C C . ILE A 1 163 ? 19.252 2.171 -5.791 1.00 88.25 163 ILE A C 1
ATOM 1342 O O . ILE A 1 163 ? 18.121 2.637 -5.681 1.00 88.25 163 ILE A O 1
ATOM 1346 N N . PHE A 1 164 ? 19.477 0.858 -5.738 1.00 85.81 164 PHE A N 1
ATOM 1347 C CA . PHE A 1 164 ? 18.408 -0.124 -5.553 1.00 85.81 164 PHE A CA 1
ATOM 1348 C C . PHE A 1 164 ? 17.711 0.016 -4.204 1.00 85.81 164 PHE A C 1
ATOM 1350 O O . PHE A 1 164 ? 16.487 -0.082 -4.140 1.00 85.81 164 PHE A O 1
ATOM 1357 N N . TYR A 1 165 ? 18.463 0.305 -3.145 1.00 87.44 165 TYR A N 1
ATOM 1358 C CA . TYR A 1 165 ? 17.898 0.586 -1.833 1.00 87.44 165 TYR A CA 1
ATOM 1359 C C . TYR A 1 165 ? 17.004 1.835 -1.854 1.00 87.44 165 TYR A C 1
ATOM 1361 O O . TYR A 1 165 ? 15.888 1.799 -1.342 1.00 87.44 165 TYR A O 1
ATOM 1369 N N . LEU A 1 166 ? 17.437 2.916 -2.513 1.00 90.44 166 LEU A N 1
ATOM 1370 C CA . LEU A 1 166 ? 16.620 4.125 -2.671 1.00 90.44 166 LEU A CA 1
ATOM 1371 C C . LEU A 1 166 ? 15.340 3.858 -3.475 1.00 90.44 166 LEU A C 1
ATOM 1373 O O . LEU A 1 166 ? 14.263 4.277 -3.058 1.00 90.44 166 LEU A O 1
ATOM 1377 N N . ILE A 1 167 ? 15.436 3.120 -4.587 1.00 90.31 167 ILE A N 1
ATOM 1378 C CA . ILE A 1 167 ? 14.266 2.711 -5.383 1.00 90.31 167 ILE A CA 1
ATOM 1379 C C . ILE A 1 167 ? 13.297 1.894 -4.523 1.00 90.31 167 ILE A C 1
ATOM 1381 O O . ILE A 1 167 ? 12.095 2.151 -4.542 1.00 90.31 167 ILE A O 1
ATOM 1385 N N . PHE A 1 168 ? 13.813 0.946 -3.739 1.00 89.50 168 PHE A N 1
ATOM 1386 C CA . PHE A 1 168 ? 13.010 0.130 -2.836 1.00 89.50 168 PHE A CA 1
ATOM 1387 C C . PHE A 1 168 ? 12.268 0.980 -1.795 1.00 89.50 168 PHE A C 1
ATOM 1389 O O . PHE A 1 168 ? 11.061 0.815 -1.632 1.00 89.50 168 PHE A O 1
ATOM 1396 N N . LEU A 1 169 ? 12.936 1.947 -1.157 1.00 90.06 169 LEU A N 1
ATOM 1397 C CA . LEU A 1 169 ? 12.281 2.874 -0.226 1.00 90.06 169 LEU A CA 1
ATOM 1398 C C . LEU A 1 169 ? 11.178 3.694 -0.908 1.00 90.06 169 LEU A C 1
ATOM 1400 O O . LEU A 1 169 ? 10.094 3.845 -0.348 1.00 90.06 169 LEU A O 1
ATOM 1404 N N . CYS A 1 170 ? 11.417 4.192 -2.125 1.00 92.31 170 CYS A N 1
ATOM 1405 C CA . CYS A 1 170 ? 10.395 4.910 -2.888 1.00 92.31 170 CYS A CA 1
ATOM 1406 C C . CYS A 1 170 ? 9.172 4.029 -3.184 1.00 92.31 170 CYS A C 1
ATOM 1408 O O . CYS A 1 170 ? 8.043 4.503 -3.063 1.00 92.31 170 CYS A O 1
ATOM 1410 N N . ILE A 1 171 ? 9.383 2.756 -3.532 1.00 94.00 171 ILE A N 1
ATOM 1411 C CA . ILE A 1 171 ? 8.301 1.786 -3.753 1.00 94.00 171 ILE A CA 1
ATOM 1412 C C . ILE A 1 171 ? 7.511 1.552 -2.463 1.00 94.00 171 ILE A C 1
ATOM 1414 O O . ILE A 1 171 ? 6.286 1.539 -2.515 1.00 94.00 171 ILE A O 1
ATOM 1418 N N . LEU A 1 172 ? 8.180 1.399 -1.314 1.00 91.62 172 LEU A N 1
ATOM 1419 C CA . LEU A 1 172 ? 7.505 1.212 -0.025 1.00 91.62 172 LEU A CA 1
ATOM 1420 C C . LEU A 1 172 ? 6.667 2.431 0.372 1.00 91.62 172 LEU A C 1
ATOM 1422 O O . LEU A 1 172 ? 5.523 2.285 0.783 1.00 91.62 172 LEU A O 1
ATOM 1426 N N . ILE A 1 173 ? 7.188 3.645 0.187 1.00 92.56 173 ILE A N 1
ATOM 1427 C CA . ILE A 1 173 ? 6.399 4.861 0.426 1.00 92.56 173 ILE A CA 1
ATOM 1428 C C . ILE A 1 173 ? 5.189 4.896 -0.514 1.00 92.56 173 ILE A C 1
ATOM 1430 O O . ILE A 1 173 ? 4.084 5.222 -0.086 1.00 92.56 173 ILE A O 1
ATOM 1434 N N . PHE A 1 174 ? 5.368 4.544 -1.790 1.00 95.75 174 PHE A N 1
ATOM 1435 C CA . PHE A 1 174 ? 4.267 4.515 -2.751 1.00 95.75 174 PHE A CA 1
ATOM 1436 C C . PHE A 1 174 ? 3.219 3.439 -2.430 1.00 95.75 174 PHE A C 1
ATOM 1438 O O . PHE A 1 174 ? 2.029 3.668 -2.628 1.00 95.75 174 PHE A O 1
ATOM 1445 N N . HIS A 1 175 ? 3.648 2.304 -1.881 1.00 96.00 175 HIS A N 1
ATOM 1446 C CA . HIS A 1 175 ? 2.784 1.254 -1.349 1.00 96.00 175 HIS A CA 1
ATOM 1447 C C . HIS A 1 175 ? 1.924 1.781 -0.188 1.00 96.00 175 HIS A C 1
ATOM 1449 O O . HIS A 1 175 ? 0.700 1.691 -0.242 1.00 96.00 175 HIS A O 1
ATOM 1455 N N . GLU A 1 176 ? 2.518 2.462 0.792 1.00 93.81 176 GLU A N 1
ATOM 1456 C CA . GLU A 1 176 ? 1.757 3.079 1.888 1.00 93.81 176 GLU A CA 1
ATOM 1457 C C . GLU A 1 176 ? 0.789 4.175 1.405 1.00 93.81 176 GLU A C 1
ATOM 1459 O O . GLU A 1 176 ? -0.359 4.262 1.850 1.00 93.81 176 GLU A O 1
ATOM 1464 N N . ILE A 1 177 ? 1.185 4.968 0.399 1.00 95.12 177 ILE A N 1
ATOM 1465 C CA . ILE A 1 177 ? 0.267 5.911 -0.263 1.00 95.12 177 ILE A CA 1
ATOM 1466 C C . ILE A 1 177 ? -0.945 5.170 -0.849 1.00 95.12 177 ILE A C 1
ATOM 1468 O O . ILE A 1 177 ? -2.038 5.739 -0.883 1.00 95.12 177 ILE A O 1
ATOM 1472 N N . GLY A 1 178 ? -0.792 3.914 -1.269 1.00 96.19 178 GLY A N 1
ATOM 1473 C CA . GLY A 1 178 ? -1.883 3.065 -1.733 1.00 96.19 178 GLY A CA 1
ATOM 1474 C C . GLY A 1 178 ? -2.905 2.745 -0.652 1.00 96.19 178 GLY A C 1
ATOM 1475 O O . GLY A 1 178 ? -4.091 3.031 -0.842 1.00 96.19 178 GLY A O 1
ATOM 1476 N N . HIS A 1 179 ? -2.467 2.238 0.503 1.00 93.44 179 HIS A N 1
ATOM 1477 C CA . HIS A 1 179 ? -3.354 2.008 1.652 1.00 93.44 179 HIS A CA 1
ATOM 1478 C C . HIS A 1 179 ? -4.074 3.295 2.074 1.00 93.44 179 HIS A C 1
ATOM 1480 O O . HIS A 1 179 ? -5.303 3.315 2.228 1.00 93.44 179 HIS A O 1
ATOM 1486 N N . PHE A 1 180 ? -3.337 4.406 2.176 1.00 94.25 180 PHE A N 1
ATOM 1487 C CA . PHE A 1 180 ? -3.923 5.711 2.479 1.00 94.25 180 PHE A CA 1
ATOM 1488 C C . PHE A 1 180 ? -4.959 6.141 1.427 1.00 94.25 180 PHE A C 1
ATOM 1490 O O . PHE A 1 180 ? -6.068 6.560 1.754 1.00 94.25 180 PHE A O 1
ATOM 1497 N N . SER A 1 181 ? -4.631 6.028 0.141 1.00 95.31 181 SER A N 1
ATOM 1498 C CA . SER A 1 181 ? -5.509 6.485 -0.939 1.00 95.31 181 SER A CA 1
ATOM 1499 C C . SER A 1 181 ? -6.811 5.687 -0.987 1.00 95.31 181 SER A C 1
ATOM 1501 O O . SER A 1 181 ? -7.880 6.273 -1.167 1.00 95.31 181 SER A O 1
ATOM 1503 N N . VAL A 1 182 ? -6.748 4.365 -0.799 1.00 94.81 182 VAL A N 1
ATOM 1504 C CA . VAL A 1 182 ? -7.944 3.513 -0.794 1.00 94.81 182 VAL A CA 1
ATOM 1505 C C . VAL A 1 182 ? -8.794 3.757 0.451 1.00 94.81 182 VAL A C 1
ATOM 1507 O O . VAL A 1 182 ? -10.008 3.913 0.334 1.00 94.81 182 VAL A O 1
ATOM 1510 N N . SER A 1 183 ? -8.187 3.871 1.634 1.00 92.06 183 SER A N 1
ATOM 1511 C CA . SER A 1 183 ? -8.934 4.196 2.861 1.00 92.06 183 SER A CA 1
ATOM 1512 C C . SER A 1 183 ? -9.655 5.538 2.759 1.00 92.06 183 SER A C 1
ATOM 1514 O O . SER A 1 183 ? -10.838 5.635 3.094 1.00 92.06 183 SER A O 1
ATOM 1516 N N . ARG A 1 184 ? -8.991 6.552 2.193 1.00 91.94 184 ARG A N 1
ATOM 1517 C CA . ARG A 1 184 ? -9.595 7.860 1.938 1.00 91.94 184 ARG A CA 1
ATOM 1518 C C . ARG A 1 184 ? -10.739 7.787 0.930 1.00 91.94 184 ARG A C 1
ATOM 1520 O O . ARG A 1 184 ? -11.744 8.476 1.100 1.00 91.94 184 ARG A O 1
ATOM 1527 N N . HIS A 1 185 ? -10.615 6.941 -0.093 1.00 92.88 185 HIS A N 1
ATOM 1528 C CA . HIS A 1 185 ? -11.677 6.699 -1.072 1.00 92.88 185 HIS A CA 1
ATOM 1529 C C . HIS A 1 185 ? -12.956 6.144 -0.433 1.00 92.88 185 HIS A C 1
ATOM 1531 O O . HIS A 1 185 ? -14.052 6.486 -0.869 1.00 92.88 185 HIS A O 1
ATOM 1537 N N . TYR A 1 186 ? -12.816 5.352 0.633 1.00 89.38 186 TYR A N 1
ATOM 1538 C CA . TYR A 1 186 ? -13.930 4.817 1.419 1.00 89.38 186 TYR A CA 1
ATOM 1539 C C . TYR A 1 186 ? -14.309 5.678 2.636 1.00 89.38 186 TYR A C 1
ATOM 1541 O O . TYR A 1 186 ? -15.065 5.229 3.493 1.00 89.38 186 TYR A O 1
ATOM 1549 N N . GLY A 1 187 ? -13.844 6.931 2.696 1.00 85.19 187 GLY A N 1
ATOM 1550 C CA . GLY A 1 187 ? -14.311 7.929 3.664 1.00 85.19 187 GLY A CA 1
ATOM 1551 C C . GLY A 1 187 ? -13.575 7.954 5.004 1.00 85.19 187 GLY A C 1
ATOM 1552 O O . GLY A 1 187 ? -13.994 8.689 5.896 1.00 85.19 187 GLY A O 1
ATOM 1553 N N . LEU A 1 188 ? -12.477 7.210 5.156 1.00 84.31 188 LEU A N 1
ATOM 1554 C CA . LEU A 1 188 ? -11.672 7.234 6.381 1.00 84.31 188 LEU A CA 1
ATOM 1555 C C . LEU A 1 188 ? -10.775 8.480 6.449 1.00 84.31 188 LEU A C 1
ATOM 1557 O O . LEU A 1 188 ? -10.405 9.070 5.422 1.00 84.31 188 LEU A O 1
ATOM 1561 N N . GLN A 1 189 ? -10.435 8.916 7.667 1.00 75.69 189 GLN A N 1
ATOM 1562 C CA . GLN A 1 189 ? -9.605 10.110 7.857 1.00 75.69 189 GLN A CA 1
ATOM 1563 C C . GLN A 1 189 ? -8.118 9.836 7.612 1.00 75.69 189 GLN A C 1
ATOM 1565 O O . GLN A 1 189 ? -7.528 10.528 6.781 1.00 75.69 189 GLN A O 1
ATOM 1570 N N . GLY A 1 190 ? -7.573 8.796 8.252 1.00 74.88 190 GLY A N 1
ATOM 1571 C CA . GLY A 1 190 ? -6.164 8.397 8.172 1.00 74.88 190 GLY A CA 1
ATOM 1572 C C . GLY A 1 190 ? -5.215 9.401 8.840 1.00 74.88 190 GLY A C 1
ATOM 1573 O O . GLY A 1 190 ? -5.224 10.593 8.527 1.00 74.88 190 GLY A O 1
ATOM 1574 N N . ASP A 1 191 ? -4.340 8.925 9.725 1.00 74.50 191 ASP A N 1
ATOM 1575 C CA . ASP A 1 191 ? -3.473 9.804 10.531 1.00 74.50 191 ASP A CA 1
ATOM 1576 C C . ASP A 1 191 ? -2.116 10.104 9.865 1.00 74.50 191 ASP A C 1
ATOM 1578 O O . ASP A 1 191 ? -1.369 10.970 10.322 1.00 74.50 191 ASP A O 1
ATOM 1582 N N . GLY A 1 192 ? -1.812 9.435 8.749 1.00 83.75 192 GLY A N 1
ATOM 1583 C CA . GLY A 1 192 ? -0.639 9.692 7.915 1.00 83.75 192 GLY A CA 1
ATOM 1584 C C . GLY A 1 192 ? 0.203 8.447 7.649 1.00 83.75 192 GLY A C 1
ATOM 1585 O O . GLY A 1 192 ? -0.209 7.330 7.962 1.00 83.75 192 GLY A O 1
ATOM 1586 N N . ILE A 1 193 ? 1.387 8.651 7.062 1.00 87.25 193 ILE A N 1
ATOM 1587 C CA . ILE A 1 193 ? 2.387 7.591 6.856 1.00 87.25 193 ILE A CA 1
ATOM 1588 C C . ILE A 1 193 ? 3.557 7.840 7.800 1.00 87.25 193 ILE A C 1
ATOM 1590 O O . ILE A 1 193 ? 4.129 8.936 7.833 1.00 87.25 193 ILE A O 1
ATOM 1594 N N . GLY A 1 194 ? 3.918 6.819 8.563 1.00 86.06 194 GLY A N 1
ATOM 1595 C CA . GLY A 1 194 ? 5.035 6.835 9.487 1.00 86.06 194 GLY A CA 1
ATOM 1596 C C . GLY A 1 194 ? 6.141 5.859 9.126 1.00 86.06 194 GLY A C 1
ATOM 1597 O O . GLY A 1 194 ? 6.009 5.037 8.223 1.00 86.06 194 GLY A O 1
ATOM 1598 N N . ILE A 1 195 ? 7.238 5.970 9.868 1.00 84.44 195 ILE A N 1
ATOM 1599 C CA . ILE A 1 195 ? 8.319 4.989 9.926 1.00 84.44 195 ILE A CA 1
ATOM 1600 C C . ILE A 1 195 ? 8.327 4.410 11.335 1.00 84.44 195 ILE A C 1
ATOM 1602 O O . ILE A 1 195 ? 8.158 5.141 12.311 1.00 84.44 195 ILE A O 1
ATOM 1606 N N . GLY A 1 196 ? 8.504 3.101 11.451 1.00 83.00 196 GLY A N 1
ATOM 1607 C CA . GLY A 1 196 ? 8.684 2.417 12.725 1.00 83.00 196 GLY A CA 1
ATOM 1608 C C . GLY A 1 196 ? 9.618 1.224 12.589 1.00 83.00 196 GLY A C 1
ATOM 1609 O O . GLY A 1 196 ? 10.098 0.912 11.500 1.00 83.00 196 GLY A O 1
ATOM 1610 N N . LEU A 1 197 ? 9.874 0.547 13.703 1.00 71.94 197 LEU A N 1
ATOM 1611 C CA . LEU A 1 197 ? 10.630 -0.699 13.732 1.00 71.94 197 LEU A CA 1
ATOM 1612 C C . LEU A 1 197 ? 9.686 -1.873 13.951 1.00 71.94 197 LEU A C 1
ATOM 1614 O O . LEU A 1 197 ? 9.061 -1.976 15.005 1.00 71.94 197 LEU A O 1
ATOM 1618 N N . TYR A 1 198 ? 9.620 -2.777 12.977 1.00 70.12 198 TYR A N 1
ATOM 1619 C CA . TYR A 1 198 ? 9.012 -4.089 13.161 1.00 70.12 198 TYR A CA 1
ATOM 1620 C C . TYR A 1 198 ? 10.122 -5.086 13.502 1.00 70.12 198 TYR A C 1
ATOM 1622 O O . TYR A 1 198 ? 10.966 -5.411 12.662 1.00 70.12 198 TYR A O 1
ATOM 1630 N N . TYR A 1 199 ? 10.161 -5.526 14.762 1.00 71.62 199 TYR A N 1
ATOM 1631 C CA . TYR A 1 199 ? 11.329 -6.176 15.369 1.00 71.62 199 TYR A CA 1
ATOM 1632 C C . TYR A 1 199 ? 12.586 -5.286 15.298 1.00 71.62 199 TYR A C 1
ATOM 1634 O O . TYR A 1 199 ? 12.726 -4.371 16.102 1.00 71.62 199 TYR A O 1
ATOM 1642 N N . LEU A 1 200 ? 13.489 -5.529 14.344 1.00 70.50 200 LEU A N 1
ATOM 1643 C CA . LEU A 1 200 ? 14.720 -4.749 14.127 1.00 70.50 200 LEU A CA 1
ATOM 1644 C C . LEU A 1 200 ? 14.769 -4.094 12.739 1.00 70.50 200 LEU A C 1
ATOM 1646 O O . LEU A 1 200 ? 15.770 -3.472 12.389 1.00 70.50 200 LEU A O 1
ATOM 1650 N N . LEU A 1 201 ? 13.715 -4.253 11.935 1.00 69.56 201 LEU A N 1
ATOM 1651 C CA . LEU A 1 201 ? 13.682 -3.770 10.561 1.00 69.56 201 LEU A CA 1
ATOM 1652 C C . LEU A 1 201 ? 12.890 -2.462 10.473 1.00 69.56 201 LEU A C 1
ATOM 1654 O O . LEU A 1 20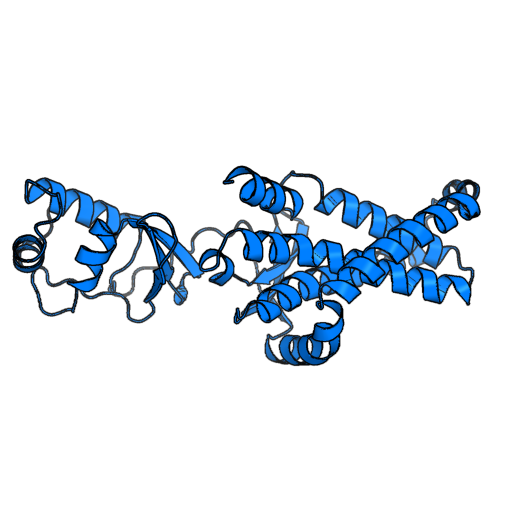1 ? 11.767 -2.406 10.986 1.00 69.56 201 LEU A O 1
ATOM 1658 N N . PRO A 1 202 ? 13.437 -1.422 9.817 1.00 75.06 202 PRO A N 1
ATOM 1659 C CA . PRO A 1 202 ? 12.677 -0.220 9.525 1.00 75.06 202 PRO A CA 1
ATOM 1660 C C . PRO A 1 202 ? 11.569 -0.552 8.528 1.00 75.06 202 PRO A C 1
ATOM 1662 O O . PRO A 1 202 ? 11.813 -1.159 7.485 1.00 75.06 202 PRO A O 1
ATOM 1665 N N . VAL A 1 203 ? 10.353 -0.136 8.856 1.00 80.12 203 VAL A N 1
ATOM 1666 C CA . VAL A 1 203 ? 9.172 -0.295 8.011 1.00 80.12 203 VAL A CA 1
ATOM 1667 C C . VAL A 1 203 ? 8.434 1.028 7.914 1.00 80.12 203 VAL A C 1
ATOM 1669 O O . VAL A 1 203 ? 8.384 1.796 8.879 1.00 80.12 203 VAL A O 1
ATOM 1672 N N . PHE A 1 204 ? 7.853 1.286 6.749 1.00 85.69 204 PHE A N 1
ATOM 1673 C CA . PHE A 1 204 ? 6.819 2.302 6.635 1.00 85.69 204 PHE A CA 1
ATOM 1674 C C . PHE A 1 204 ? 5.483 1.689 7.046 1.00 85.69 204 PHE A C 1
ATOM 1676 O O . PHE A 1 204 ? 5.298 0.479 6.942 1.00 85.69 204 PHE A O 1
ATOM 1683 N N . TYR A 1 205 ? 4.586 2.513 7.570 1.00 83.12 205 TYR A N 1
ATOM 1684 C CA . TYR A 1 205 ? 3.228 2.094 7.884 1.00 83.12 205 TYR A CA 1
ATOM 1685 C C . TYR A 1 205 ? 2.267 3.258 7.676 1.00 83.12 205 TYR A C 1
ATOM 1687 O O . TYR A 1 205 ? 2.596 4.410 7.967 1.00 83.12 205 TYR A O 1
ATOM 1695 N N . THR A 1 206 ? 1.059 2.955 7.223 1.00 83.75 206 THR A N 1
ATOM 1696 C CA . THR A 1 206 ? -0.047 3.906 7.193 1.00 83.75 206 THR A CA 1
ATOM 1697 C C . THR A 1 206 ? -0.919 3.702 8.418 1.00 83.75 206 THR A C 1
ATOM 1699 O O . THR A 1 206 ? -1.405 2.601 8.677 1.00 83.75 206 THR A O 1
ATOM 1702 N N . ASP A 1 207 ? -1.151 4.768 9.177 1.00 79.62 207 ASP A N 1
ATOM 1703 C CA . ASP A 1 207 ? -2.042 4.700 10.328 1.00 79.62 207 ASP A CA 1
ATOM 1704 C C . ASP A 1 207 ? -3.497 4.905 9.897 1.00 79.62 207 ASP A C 1
ATOM 1706 O O . ASP A 1 207 ? -3.964 6.023 9.649 1.00 79.62 207 ASP A O 1
ATOM 1710 N N . ILE A 1 208 ? -4.203 3.781 9.777 1.00 74.62 208 ILE A N 1
ATOM 1711 C CA . ILE A 1 208 ? -5.615 3.705 9.398 1.00 74.62 208 ILE A CA 1
ATOM 1712 C C . ILE A 1 208 ? -6.382 2.958 10.496 1.00 74.62 208 ILE A C 1
ATOM 1714 O O . ILE A 1 208 ? -7.136 2.023 10.240 1.00 74.62 208 ILE A O 1
ATOM 1718 N N . SER A 1 209 ? -6.193 3.362 11.752 1.00 70.00 209 SER A N 1
ATOM 1719 C CA . SER A 1 209 ? -6.841 2.721 12.907 1.00 70.00 209 SER A CA 1
ATOM 1720 C C . SER A 1 209 ? -8.380 2.717 12.819 1.00 70.00 209 SER A C 1
ATOM 1722 O O . SER A 1 209 ? -9.035 1.788 13.292 1.00 70.00 209 SER A O 1
ATOM 1724 N N . GLU A 1 210 ? -8.976 3.693 12.124 1.00 70.25 210 GLU A N 1
ATOM 1725 C CA . GLU A 1 210 ? -10.420 3.737 11.853 1.00 70.25 210 GLU A CA 1
ATOM 1726 C C . GLU A 1 210 ? -10.898 2.645 10.869 1.00 70.25 210 GLU A C 1
ATOM 1728 O O . GLU A 1 210 ? -12.103 2.432 10.750 1.00 70.25 210 GLU A O 1
ATOM 1733 N N . MET A 1 211 ? -10.019 1.891 10.191 1.00 76.06 211 MET A N 1
ATOM 1734 C CA . MET A 1 211 ? -10.434 0.864 9.217 1.00 76.06 211 MET A CA 1
ATOM 1735 C C . MET A 1 211 ? -11.278 -0.257 9.826 1.00 76.06 211 MET A C 1
ATOM 1737 O O . MET A 1 211 ? -12.056 -0.903 9.134 1.00 76.06 211 MET A O 1
ATOM 1741 N N . TRP A 1 212 ? -11.177 -0.493 11.132 1.00 74.31 212 TRP A N 1
ATOM 1742 C CA . TRP A 1 212 ? -11.990 -1.510 11.797 1.00 74.31 212 TRP A CA 1
ATOM 1743 C C . TRP A 1 212 ? -13.471 -1.124 11.896 1.00 74.31 212 TRP A C 1
ATOM 1745 O O . TRP A 1 212 ? -14.295 -1.989 12.170 1.00 74.31 212 TRP A O 1
ATOM 1755 N N . THR A 1 213 ? -13.814 0.141 11.641 1.00 73.81 213 THR A N 1
ATOM 1756 C CA . THR A 1 213 ? -15.180 0.686 11.733 1.00 73.81 213 THR A CA 1
ATOM 1757 C C . THR A 1 213 ? -16.030 0.431 10.486 1.00 73.81 213 THR A C 1
ATOM 1759 O O . THR A 1 213 ? -17.253 0.526 10.541 1.00 73.81 213 THR A O 1
ATOM 1762 N N . ILE A 1 214 ? -15.399 0.072 9.365 1.00 78.25 214 ILE A N 1
ATOM 1763 C CA . ILE A 1 214 ? -16.057 -0.164 8.072 1.00 78.25 214 ILE A CA 1
ATOM 1764 C C . ILE A 1 214 ? -16.294 -1.656 7.814 1.00 78.25 214 ILE A C 1
ATOM 1766 O O . ILE A 1 214 ? -15.745 -2.541 8.483 1.00 78.25 214 ILE A O 1
ATOM 1770 N N . ASN A 1 215 ? -17.124 -1.949 6.809 1.00 82.25 215 ASN A N 1
ATOM 1771 C CA . ASN A 1 215 ? -17.428 -3.321 6.416 1.00 82.25 215 ASN A CA 1
ATOM 1772 C C . ASN A 1 215 ? -16.167 -4.086 5.945 1.00 82.25 215 ASN A C 1
ATOM 1774 O O . ASN A 1 215 ? -15.162 -3.506 5.529 1.00 82.25 215 ASN A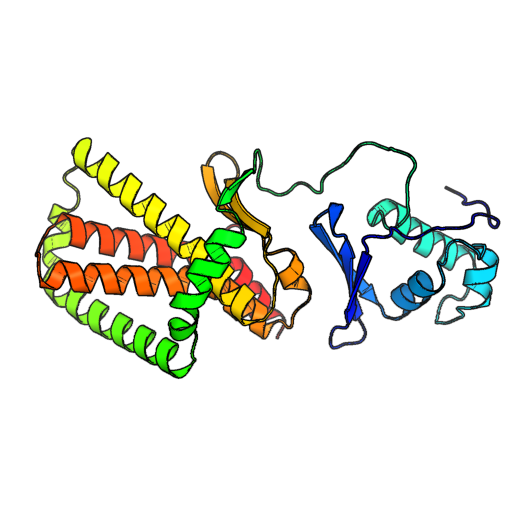 O 1
ATOM 1778 N N . LYS A 1 216 ? -16.225 -5.424 5.996 1.00 82.12 216 LYS A N 1
ATOM 1779 C CA . LYS A 1 216 ? -15.091 -6.296 5.626 1.00 82.12 216 LYS A CA 1
ATOM 1780 C C . LYS A 1 216 ? -14.622 -6.115 4.182 1.00 82.12 216 LYS A C 1
ATOM 1782 O O . LYS A 1 216 ? -13.438 -6.243 3.903 1.00 82.12 216 LYS A O 1
ATOM 1787 N N . GLN A 1 217 ? -15.544 -5.804 3.273 1.00 88.00 217 GLN A N 1
ATOM 1788 C CA . GLN A 1 217 ? -15.236 -5.654 1.855 1.00 88.00 217 GLN A CA 1
ATOM 1789 C C . GLN A 1 217 ? -14.355 -4.426 1.598 1.00 88.00 217 GLN A C 1
ATOM 1791 O O . GLN A 1 217 ? -13.424 -4.496 0.805 1.00 88.00 217 GLN A O 1
ATOM 1796 N N . TYR A 1 218 ? -14.620 -3.313 2.283 1.00 89.88 218 TYR A N 1
ATOM 1797 C CA . TYR A 1 218 ? -13.814 -2.103 2.167 1.00 89.88 218 TYR A CA 1
ATOM 1798 C C . TYR A 1 218 ? -12.457 -2.255 2.850 1.00 89.88 218 TYR A C 1
ATOM 1800 O O . TYR A 1 218 ? -11.468 -1.787 2.294 1.00 89.88 218 TYR A O 1
ATOM 1808 N N . ARG A 1 219 ? -12.379 -2.972 3.981 1.00 87.19 219 ARG A N 1
ATOM 1809 C CA . ARG A 1 219 ? -11.084 -3.325 4.584 1.00 87.19 219 ARG A CA 1
ATOM 1810 C C . ARG A 1 219 ? -10.223 -4.153 3.640 1.00 87.19 219 ARG A C 1
ATOM 1812 O O . ARG A 1 219 ? -9.094 -3.769 3.385 1.00 87.19 219 ARG A O 1
ATOM 1819 N N . LEU A 1 220 ? -10.802 -5.171 3.001 1.00 90.75 220 LEU A N 1
ATOM 1820 C CA . LEU A 1 220 ? -10.109 -5.963 1.984 1.00 90.75 220 LEU A CA 1
ATOM 1821 C C . LEU A 1 220 ? -9.549 -5.092 0.847 1.00 90.75 220 LEU A C 1
ATOM 1823 O O . LEU A 1 220 ? -8.443 -5.327 0.371 1.00 90.75 220 LEU A O 1
ATOM 1827 N N . TYR A 1 221 ? -10.291 -4.078 0.395 1.00 94.31 221 TYR A N 1
ATOM 1828 C CA . TYR A 1 221 ? -9.775 -3.158 -0.620 1.00 94.31 221 TYR A CA 1
ATOM 1829 C C . TYR A 1 221 ? -8.622 -2.298 -0.103 1.00 94.31 221 TYR A C 1
ATOM 1831 O O . TYR A 1 221 ? -7.683 -2.055 -0.859 1.00 94.31 221 TYR A O 1
ATOM 1839 N N . ILE A 1 222 ? -8.686 -1.847 1.153 1.00 92.06 222 ILE A N 1
ATOM 1840 C CA . ILE A 1 222 ? -7.595 -1.111 1.801 1.00 92.06 222 ILE A CA 1
ATOM 1841 C C . ILE A 1 222 ? -6.362 -2.003 1.910 1.00 92.06 222 ILE A C 1
ATOM 1843 O O . ILE A 1 222 ? -5.295 -1.559 1.500 1.00 92.06 222 ILE A O 1
ATOM 1847 N N . ASP A 1 223 ? -6.509 -3.250 2.360 1.00 90.62 223 ASP A N 1
ATOM 1848 C CA . ASP A 1 223 ? -5.413 -4.217 2.479 1.00 90.62 223 ASP A CA 1
ATOM 1849 C C . ASP A 1 223 ? -4.778 -4.529 1.111 1.00 90.62 223 ASP A C 1
ATOM 1851 O O . ASP A 1 223 ? -3.569 -4.679 0.999 1.00 90.62 223 ASP A O 1
ATOM 1855 N N . CYS A 1 224 ? -5.562 -4.550 0.029 1.00 95.00 224 CYS A N 1
ATOM 1856 C CA . CYS A 1 224 ? -5.041 -4.679 -1.338 1.00 95.00 224 CYS A CA 1
ATOM 1857 C C . CYS A 1 224 ? -4.423 -3.380 -1.897 1.00 95.00 224 CYS A C 1
ATOM 1859 O O . CYS A 1 224 ? -3.804 -3.402 -2.966 1.00 95.00 224 CYS A O 1
ATOM 1861 N N . GLY A 1 225 ? -4.628 -2.239 -1.235 1.00 95.50 225 GLY A N 1
ATOM 1862 C CA . GLY A 1 225 ? -4.275 -0.913 -1.741 1.00 95.50 225 GLY A CA 1
ATOM 1863 C C . GLY A 1 225 ? -2.778 -0.734 -1.974 1.00 95.50 225 GLY A C 1
ATOM 1864 O O . GLY A 1 225 ? -2.387 -0.195 -3.013 1.00 95.50 225 GLY A O 1
ATOM 1865 N N . GLY A 1 226 ? -1.943 -1.232 -1.060 1.00 95.50 226 GLY A N 1
ATOM 1866 C CA . GLY A 1 226 ? -0.492 -1.159 -1.191 1.00 95.50 226 GLY A CA 1
ATOM 1867 C C . GLY A 1 226 ? 0.034 -1.954 -2.382 1.00 95.50 226 GLY A C 1
ATOM 1868 O O . GLY A 1 226 ? 0.768 -1.420 -3.220 1.00 95.50 226 GLY A O 1
ATOM 1869 N N . ILE A 1 227 ? -0.406 -3.205 -2.532 1.00 97.00 227 ILE A N 1
ATOM 1870 C CA . ILE A 1 227 ? -0.066 -4.051 -3.689 1.00 97.00 227 ILE A CA 1
ATOM 1871 C C . ILE A 1 227 ? -0.540 -3.409 -5.002 1.00 97.00 227 ILE A C 1
ATOM 1873 O O . ILE A 1 227 ? 0.197 -3.390 -5.992 1.00 97.00 227 ILE A O 1
ATOM 1877 N N . TYR A 1 228 ? -1.742 -2.828 -5.025 1.00 97.94 228 TYR A N 1
ATOM 1878 C CA . TYR A 1 228 ? -2.252 -2.131 -6.208 1.00 97.94 228 TYR A CA 1
ATOM 1879 C C . TYR A 1 228 ? -1.365 -0.944 -6.620 1.00 97.94 228 TYR A C 1
ATOM 1881 O O . TYR A 1 228 ? -1.112 -0.724 -7.807 1.00 97.94 228 TYR A O 1
ATOM 1889 N N . PHE A 1 229 ? -0.822 -0.199 -5.660 1.00 97.69 229 PHE A N 1
ATOM 1890 C CA . PHE A 1 229 ? 0.102 0.892 -5.966 1.00 97.69 229 PHE A CA 1
ATOM 1891 C C . PHE A 1 229 ? 1.474 0.380 -6.413 1.00 97.69 229 PHE A C 1
ATOM 1893 O O . PHE A 1 229 ? 2.060 0.946 -7.333 1.00 97.69 229 PHE A O 1
ATOM 1900 N N . GLN A 1 230 ? 1.958 -0.746 -5.889 1.00 97.44 230 GLN A N 1
ATOM 1901 C CA . GLN A 1 230 ? 3.150 -1.403 -6.444 1.00 97.44 230 GLN A CA 1
ATOM 1902 C C . GLN A 1 230 ? 2.948 -1.840 -7.906 1.00 97.44 230 GLN A C 1
ATOM 1904 O O . GLN A 1 230 ? 3.879 -1.747 -8.711 1.00 97.44 230 GLN A O 1
ATOM 1909 N N . VAL A 1 231 ? 1.736 -2.259 -8.286 1.00 98.06 231 VAL A N 1
ATOM 1910 C CA . VAL A 1 231 ? 1.377 -2.529 -9.690 1.00 98.06 231 VAL A CA 1
ATOM 1911 C C . VAL A 1 231 ? 1.494 -1.261 -10.541 1.00 98.06 231 VAL A C 1
ATOM 1913 O O . VAL A 1 231 ? 2.135 -1.289 -11.594 1.00 98.06 231 VAL A O 1
ATOM 1916 N N . ILE A 1 232 ? 0.955 -0.130 -10.076 1.00 97.94 232 ILE A N 1
ATOM 1917 C CA . ILE A 1 232 ? 1.071 1.162 -10.774 1.00 97.94 232 ILE A CA 1
ATOM 1918 C C . ILE A 1 232 ? 2.541 1.590 -10.910 1.00 97.94 232 ILE A C 1
ATOM 1920 O O . ILE A 1 232 ? 2.959 1.985 -11.999 1.00 97.94 232 ILE A O 1
ATOM 1924 N N . ALA A 1 233 ? 3.348 1.466 -9.851 1.00 96.81 233 ALA A N 1
ATOM 1925 C CA . ALA A 1 233 ? 4.784 1.751 -9.909 1.00 96.81 233 ALA A CA 1
ATOM 1926 C C . ALA A 1 233 ? 5.488 0.878 -10.956 1.00 96.81 233 ALA A C 1
ATOM 1928 O O . ALA A 1 233 ? 6.302 1.371 -11.738 1.00 96.81 233 ALA A O 1
ATOM 1929 N N . SER A 1 234 ? 5.113 -0.402 -11.039 1.00 96.50 234 SER A N 1
ATOM 1930 C CA . SER A 1 234 ? 5.620 -1.297 -12.074 1.00 96.50 234 SER A CA 1
ATOM 1931 C C . SER A 1 234 ? 5.283 -0.791 -13.476 1.00 96.50 234 SER A C 1
ATOM 1933 O O . SER A 1 234 ? 6.163 -0.771 -14.333 1.00 96.50 234 SER A O 1
ATOM 1935 N N . LEU A 1 235 ? 4.051 -0.335 -13.728 1.00 97.00 235 LEU A N 1
ATOM 1936 C CA . LEU A 1 235 ? 3.668 0.233 -15.028 1.00 97.00 235 LEU A CA 1
ATOM 1937 C C . LEU A 1 235 ? 4.511 1.459 -15.395 1.00 97.00 235 LEU A C 1
ATOM 1939 O O . LEU A 1 235 ? 4.947 1.578 -16.539 1.00 97.00 235 LEU A O 1
ATOM 1943 N N . VAL A 1 236 ? 4.795 2.335 -14.427 1.00 95.81 236 VAL A N 1
ATOM 1944 C CA . VAL A 1 236 ? 5.684 3.489 -14.630 1.00 95.81 236 VAL A CA 1
ATOM 1945 C C . VAL A 1 236 ? 7.091 3.028 -15.009 1.00 95.81 236 VAL A C 1
ATOM 1947 O O . VAL A 1 236 ? 7.670 3.552 -15.957 1.00 95.81 236 VAL A O 1
ATOM 1950 N N . PHE A 1 237 ? 7.636 2.009 -14.341 1.00 94.62 237 PHE A N 1
ATOM 1951 C CA . PHE A 1 237 ? 8.946 1.468 -14.709 1.00 94.62 237 PHE A CA 1
ATOM 1952 C C . PHE A 1 237 ? 8.965 0.854 -16.110 1.00 94.62 237 PHE A C 1
ATOM 1954 O O . PHE A 1 237 ? 9.925 1.089 -16.839 1.00 94.62 237 PHE A O 1
ATOM 1961 N N . HIS A 1 238 ? 7.919 0.132 -16.525 1.00 94.75 238 HIS A N 1
ATOM 1962 C CA . HIS A 1 238 ? 7.826 -0.382 -17.899 1.00 94.75 238 HIS A CA 1
ATOM 1963 C C . HIS A 1 238 ? 7.750 0.754 -18.921 1.00 94.75 238 HIS A C 1
ATOM 1965 O O . HIS A 1 238 ? 8.404 0.686 -19.959 1.00 94.75 238 HIS A O 1
ATOM 1971 N N . PHE A 1 239 ? 6.991 1.810 -18.619 1.00 95.12 239 PHE A N 1
ATOM 1972 C CA . PHE A 1 239 ? 6.913 2.988 -19.476 1.00 95.12 239 PHE A CA 1
ATOM 1973 C C . PHE A 1 239 ? 8.288 3.643 -19.654 1.00 95.12 239 PHE A C 1
ATOM 1975 O O . PHE A 1 239 ? 8.681 3.934 -20.777 1.00 95.12 239 PHE A O 1
ATOM 1982 N N . ILE A 1 240 ? 9.059 3.815 -18.577 1.00 94.31 240 ILE A N 1
ATOM 1983 C CA . ILE A 1 240 ? 10.416 4.377 -18.662 1.00 94.31 240 ILE A CA 1
ATOM 1984 C C . ILE A 1 240 ? 11.361 3.417 -19.405 1.00 94.31 240 ILE A C 1
ATOM 1986 O O . ILE A 1 240 ? 12.147 3.865 -20.241 1.00 94.31 240 ILE A O 1
ATOM 1990 N N . LEU A 1 241 ? 11.265 2.107 -19.146 1.00 92.75 241 LEU A N 1
ATOM 1991 C CA . LEU A 1 241 ? 12.081 1.081 -19.805 1.00 92.75 241 LEU A CA 1
ATOM 1992 C C . LEU A 1 241 ? 11.896 1.094 -21.329 1.00 92.75 241 LEU A C 1
ATOM 1994 O O . LEU A 1 241 ? 12.861 0.887 -22.059 1.00 92.75 241 LEU A O 1
ATOM 1998 N N . PHE A 1 242 ? 10.683 1.390 -21.806 1.00 90.38 242 PHE A N 1
ATOM 1999 C CA . PHE A 1 242 ? 10.384 1.490 -23.235 1.00 90.38 242 PHE A CA 1
ATOM 2000 C C . PHE A 1 242 ? 11.228 2.558 -23.950 1.00 90.38 242 PHE A C 1
ATOM 2002 O O . PHE A 1 242 ? 11.655 2.346 -25.082 1.00 90.38 242 PHE A O 1
ATOM 2009 N N . PHE A 1 243 ? 11.510 3.685 -23.288 1.00 92.25 243 PHE A N 1
ATOM 2010 C CA . PHE A 1 243 ? 12.350 4.753 -23.847 1.00 92.25 243 PHE A CA 1
ATOM 2011 C C . PHE A 1 243 ? 13.832 4.592 -23.510 1.00 92.25 243 PHE A C 1
ATOM 2013 O O . PHE A 1 243 ? 14.689 5.120 -24.216 1.00 92.25 243 PHE A O 1
ATOM 2020 N N . ASN A 1 244 ? 14.144 3.890 -22.423 1.00 87.69 244 ASN A N 1
ATOM 2021 C CA . ASN A 1 244 ? 15.499 3.728 -21.924 1.00 87.69 244 ASN A CA 1
ATOM 2022 C C . ASN A 1 244 ? 15.730 2.274 -21.507 1.00 87.69 244 ASN A C 1
ATOM 2024 O O . ASN A 1 244 ? 15.432 1.892 -20.374 1.00 87.69 244 ASN A O 1
ATOM 2028 N N . ASN A 1 245 ? 16.287 1.469 -22.416 1.00 82.06 245 ASN A N 1
ATOM 2029 C CA . ASN A 1 245 ? 16.578 0.060 -22.161 1.00 82.06 245 ASN A CA 1
ATOM 2030 C C . ASN A 1 245 ? 17.786 -0.096 -21.218 1.00 82.06 245 ASN A C 1
ATOM 2032 O O . ASN A 1 245 ? 18.909 -0.379 -21.635 1.00 82.06 245 ASN A O 1
ATOM 2036 N N . SER A 1 246 ? 17.543 0.138 -19.931 1.00 84.12 246 SER A N 1
ATOM 2037 C CA . SER A 1 246 ? 18.541 0.122 -18.870 1.00 84.12 246 SER A CA 1
ATOM 2038 C C . SER A 1 246 ? 18.417 -1.137 -18.022 1.00 84.12 246 SER A C 1
ATOM 2040 O O . SER A 1 246 ? 17.346 -1.459 -17.504 1.00 84.12 246 SER A O 1
ATOM 2042 N N . THR A 1 247 ? 19.547 -1.805 -17.784 1.00 83.31 247 THR A N 1
ATOM 2043 C CA . THR A 1 247 ? 19.627 -2.946 -16.858 1.00 83.31 247 THR A CA 1
ATOM 2044 C C . THR A 1 247 ? 19.199 -2.569 -15.439 1.00 83.31 247 THR A C 1
ATOM 2046 O O . THR A 1 247 ? 18.650 -3.405 -14.730 1.00 83.31 247 THR A O 1
ATOM 2049 N N . LEU A 1 248 ? 19.363 -1.302 -15.039 1.00 84.25 248 LEU A N 1
ATOM 2050 C CA . LEU A 1 248 ? 18.892 -0.792 -13.750 1.00 84.25 248 LEU A CA 1
ATOM 2051 C C . LEU A 1 248 ? 17.361 -0.865 -13.632 1.00 84.25 248 LEU A C 1
ATOM 2053 O O . LEU A 1 248 ? 16.849 -1.259 -12.587 1.00 84.25 248 LEU A O 1
ATOM 2057 N N . LEU A 1 249 ? 16.635 -0.505 -14.697 1.00 88.31 249 LEU A N 1
ATOM 2058 C CA . LEU A 1 249 ? 15.168 -0.528 -14.719 1.00 88.31 249 LEU A CA 1
ATOM 2059 C C . LEU A 1 249 ? 14.637 -1.959 -14.738 1.00 88.31 249 LEU A C 1
ATOM 2061 O O . LEU A 1 249 ? 13.701 -2.261 -14.004 1.00 88.31 249 LEU A O 1
ATOM 2065 N N . VAL A 1 250 ? 15.277 -2.849 -15.503 1.00 89.56 250 VAL A N 1
ATOM 2066 C CA . VAL A 1 250 ? 14.970 -4.290 -15.487 1.00 89.56 250 VAL A CA 1
ATOM 2067 C C . VAL A 1 250 ? 15.095 -4.840 -14.063 1.00 89.56 250 VAL A C 1
ATOM 2069 O O . VAL A 1 250 ? 14.166 -5.475 -13.568 1.00 89.56 250 VAL A O 1
ATOM 2072 N N . THR A 1 251 ? 16.193 -4.537 -13.363 1.00 86.25 251 THR A N 1
ATOM 2073 C CA . THR A 1 251 ? 16.373 -4.958 -11.967 1.00 86.25 251 THR A CA 1
ATOM 2074 C C . THR A 1 251 ? 15.347 -4.325 -11.028 1.00 86.25 251 THR A C 1
ATOM 2076 O O . THR A 1 251 ? 14.798 -5.022 -10.181 1.00 86.25 251 THR A O 1
ATOM 2079 N N . GLY A 1 252 ? 15.039 -3.034 -11.182 1.00 89.44 252 GLY A N 1
ATOM 2080 C CA . GLY A 1 252 ? 14.023 -2.355 -10.372 1.00 89.44 252 GLY A CA 1
ATOM 2081 C C . GLY A 1 252 ? 12.628 -2.972 -10.522 1.00 89.44 252 GLY A C 1
ATOM 2082 O O . GLY A 1 252 ? 11.927 -3.155 -9.528 1.00 89.44 252 GLY A O 1
ATOM 2083 N N . ILE A 1 253 ? 12.250 -3.367 -11.743 1.00 92.88 253 ILE A N 1
ATOM 2084 C CA . ILE A 1 253 ? 10.999 -4.090 -12.017 1.00 92.88 253 ILE A CA 1
ATOM 2085 C C . ILE A 1 253 ? 10.988 -5.437 -11.287 1.00 92.88 253 ILE A C 1
ATOM 2087 O O . ILE A 1 253 ? 10.018 -5.736 -10.595 1.00 92.88 253 ILE A O 1
ATOM 2091 N N . LEU A 1 254 ? 12.072 -6.214 -11.383 1.00 91.12 254 LEU A N 1
ATOM 2092 C CA . LEU A 1 254 ? 12.185 -7.513 -10.709 1.00 91.12 254 LEU A CA 1
ATOM 2093 C C . LEU A 1 254 ? 12.147 -7.386 -9.181 1.00 91.12 254 LEU A C 1
ATOM 2095 O O . LEU A 1 254 ? 11.494 -8.181 -8.512 1.00 91.12 254 LEU A O 1
ATOM 2099 N N . MET A 1 255 ? 12.813 -6.376 -8.620 1.00 89.56 255 MET A N 1
ATOM 2100 C CA . MET A 1 255 ? 12.771 -6.104 -7.181 1.00 89.56 255 MET A CA 1
ATOM 2101 C C . MET A 1 255 ? 11.360 -5.747 -6.713 1.00 89.56 255 MET A C 1
ATOM 2103 O O . MET A 1 255 ? 10.921 -6.241 -5.677 1.00 89.56 255 MET A O 1
ATOM 2107 N N . ASN A 1 256 ? 10.635 -4.926 -7.478 1.00 94.81 256 ASN A N 1
ATOM 2108 C CA . ASN A 1 256 ? 9.239 -4.615 -7.184 1.00 94.81 256 ASN A CA 1
ATOM 2109 C C . ASN A 1 256 ? 8.359 -5.873 -7.228 1.00 94.81 256 ASN A C 1
ATOM 2111 O O . ASN A 1 256 ? 7.494 -6.032 -6.375 1.00 94.81 256 ASN A O 1
ATOM 2115 N N . ASP A 1 257 ? 8.602 -6.787 -8.170 1.00 94.44 257 ASP A N 1
ATOM 2116 C CA . ASP A 1 257 ? 7.850 -8.044 -8.272 1.00 94.44 257 ASP A CA 1
ATOM 2117 C C . ASP A 1 257 ? 8.093 -8.958 -7.073 1.00 94.44 257 ASP A C 1
ATOM 2119 O O . ASP A 1 257 ? 7.144 -9.504 -6.515 1.00 94.44 257 ASP A O 1
ATOM 2123 N N . ILE A 1 258 ? 9.345 -9.067 -6.620 1.00 91.88 258 ILE A N 1
ATOM 2124 C CA . ILE A 1 258 ? 9.675 -9.766 -5.373 1.00 91.88 258 ILE A CA 1
ATOM 2125 C C . ILE A 1 258 ? 8.960 -9.099 -4.190 1.00 91.88 258 ILE A C 1
ATOM 2127 O O . ILE A 1 258 ? 8.388 -9.798 -3.358 1.00 91.88 258 ILE A O 1
ATOM 2131 N N . GLY A 1 259 ? 8.937 -7.764 -4.130 1.00 91.62 259 GLY A N 1
ATOM 2132 C CA . GLY A 1 259 ? 8.209 -7.015 -3.102 1.00 91.62 259 GLY A CA 1
ATOM 2133 C C . GLY A 1 259 ? 6.706 -7.308 -3.094 1.00 91.62 259 GLY A C 1
ATOM 2134 O O . GLY A 1 259 ? 6.147 -7.590 -2.037 1.00 91.62 259 GLY A O 1
ATOM 2135 N N . ILE A 1 260 ? 6.065 -7.322 -4.268 1.00 94.75 260 ILE A N 1
ATOM 2136 C CA . ILE A 1 260 ? 4.653 -7.702 -4.426 1.00 94.75 260 ILE A CA 1
ATOM 2137 C C . ILE A 1 260 ? 4.426 -9.131 -3.920 1.00 94.75 260 ILE A C 1
ATOM 2139 O O . ILE A 1 260 ? 3.494 -9.370 -3.155 1.00 94.75 260 ILE A O 1
ATOM 2143 N N . LEU A 1 261 ? 5.281 -10.082 -4.311 1.00 93.50 261 LEU A N 1
ATOM 2144 C CA . LEU A 1 261 ? 5.168 -11.474 -3.870 1.00 93.50 261 LEU A CA 1
ATOM 2145 C C . LEU A 1 261 ? 5.295 -11.596 -2.349 1.00 93.50 261 LEU A C 1
ATOM 2147 O O . LEU A 1 261 ? 4.479 -12.279 -1.738 1.00 93.50 261 LEU A O 1
ATOM 2151 N N . ILE A 1 262 ? 6.263 -10.909 -1.735 1.00 89.44 262 ILE A N 1
ATOM 2152 C CA . ILE A 1 262 ? 6.436 -10.888 -0.275 1.00 89.44 262 ILE A CA 1
ATOM 2153 C C . ILE A 1 262 ? 5.176 -10.353 0.410 1.00 89.44 262 ILE A C 1
ATOM 2155 O O . ILE A 1 262 ? 4.695 -10.985 1.346 1.00 89.44 262 ILE A O 1
ATOM 2159 N N . ASN A 1 263 ? 4.605 -9.250 -0.079 1.00 89.31 263 ASN A N 1
ATOM 2160 C CA . ASN A 1 263 ? 3.398 -8.661 0.505 1.00 89.31 263 ASN A CA 1
ATOM 2161 C C . ASN A 1 263 ? 2.154 -9.548 0.342 1.00 89.31 263 ASN A C 1
ATOM 2163 O O . ASN A 1 263 ? 1.280 -9.519 1.200 1.00 89.31 263 ASN A O 1
ATOM 2167 N N . ILE A 1 264 ? 2.069 -10.369 -0.710 1.00 90.31 264 ILE A N 1
ATOM 2168 C CA . ILE A 1 264 ? 0.957 -11.317 -0.915 1.00 90.31 264 ILE A CA 1
ATOM 2169 C C . ILE A 1 264 ? 1.067 -12.546 0.002 1.00 90.31 264 ILE A C 1
ATOM 2171 O O . ILE A 1 264 ? 0.050 -13.156 0.345 1.00 90.31 264 ILE A O 1
ATOM 2175 N N . ILE A 1 265 ? 2.280 -12.939 0.400 1.00 87.19 265 ILE A N 1
ATOM 2176 C CA . ILE A 1 265 ? 2.486 -14.103 1.265 1.00 87.19 265 ILE A CA 1
ATOM 2177 C C . ILE A 1 265 ? 1.822 -13.846 2.636 1.00 87.19 265 ILE A C 1
ATOM 2179 O O . ILE A 1 265 ? 2.098 -12.832 3.276 1.00 87.19 265 ILE A O 1
ATOM 2183 N N . PRO A 1 266 ? 0.978 -14.767 3.149 1.00 83.19 266 PRO A N 1
ATOM 2184 C CA . PRO A 1 266 ? 0.251 -14.582 4.405 1.00 83.19 266 PRO A CA 1
ATOM 2185 C C . PRO A 1 266 ? 1.129 -14.879 5.634 1.00 83.19 266 PRO A C 1
ATOM 2187 O O . PRO A 1 266 ? 0.762 -15.673 6.501 1.00 83.19 266 PRO A O 1
ATOM 2190 N N . ILE A 1 267 ? 2.316 -14.274 5.693 1.00 75.44 267 ILE A N 1
ATOM 2191 C CA . ILE A 1 267 ? 3.296 -14.428 6.774 1.00 75.44 267 ILE A CA 1
ATOM 2192 C C . ILE A 1 267 ? 3.532 -13.069 7.428 1.00 75.44 267 ILE A C 1
ATOM 2194 O O . ILE A 1 267 ? 3.586 -12.040 6.764 1.00 75.44 267 ILE A O 1
ATOM 2198 N N . GLY A 1 268 ? 3.697 -13.066 8.752 1.00 65.19 268 GLY A N 1
ATOM 2199 C CA . GLY A 1 268 ? 3.839 -11.826 9.512 1.00 65.19 268 GLY A CA 1
ATOM 2200 C C . GLY A 1 268 ? 2.569 -10.974 9.456 1.00 65.19 268 GLY A C 1
ATOM 2201 O O . GLY A 1 268 ? 1.516 -11.424 9.016 1.00 65.19 268 GLY A O 1
ATOM 2202 N N . ARG A 1 269 ? 2.647 -9.728 9.924 1.00 72.81 269 ARG A N 1
ATOM 2203 C CA . ARG A 1 269 ? 1.547 -8.754 9.795 1.00 72.81 269 ARG A CA 1
ATOM 2204 C C . ARG A 1 269 ? 1.573 -8.029 8.434 1.00 72.81 269 ARG A C 1
ATOM 2206 O O . ARG A 1 269 ? 1.254 -6.847 8.400 1.00 72.81 269 ARG A O 1
ATOM 2213 N N . LEU A 1 270 ? 1.980 -8.722 7.364 1.00 80.50 270 LEU A N 1
ATOM 2214 C CA . LEU A 1 270 ? 1.974 -8.219 5.981 1.00 80.50 270 LEU A CA 1
ATOM 2215 C C . LEU A 1 270 ? 0.552 -8.208 5.395 1.00 80.50 270 LEU A C 1
ATOM 2217 O O . LEU A 1 270 ? -0.344 -8.867 5.931 1.00 80.50 270 LEU A O 1
ATOM 2221 N N . ASP A 1 271 ? 0.358 -7.522 4.268 1.00 85.12 271 ASP A N 1
ATOM 2222 C CA . ASP A 1 271 ? -0.937 -7.382 3.583 1.00 85.12 271 ASP A CA 1
ATOM 2223 C C . ASP A 1 271 ? -1.640 -8.722 3.361 1.00 85.12 271 ASP A C 1
ATOM 2225 O O . ASP A 1 271 ? -2.810 -8.882 3.701 1.00 85.12 271 ASP A O 1
ATOM 2229 N N . GLY A 1 272 ? -0.917 -9.730 2.870 1.00 83.94 272 GLY A N 1
ATOM 2230 C CA . GLY A 1 272 ? -1.445 -11.062 2.586 1.00 83.94 272 GLY A CA 1
ATOM 2231 C C . GLY A 1 272 ? -2.089 -11.736 3.798 1.00 83.94 272 GLY A C 1
ATOM 2232 O O . GLY A 1 272 ? -3.084 -12.452 3.657 1.00 83.94 272 GLY A O 1
ATOM 2233 N N . TYR A 1 273 ? -1.574 -11.482 5.007 1.00 85.19 273 TYR A N 1
ATOM 2234 C CA . TYR A 1 273 ? -2.177 -11.979 6.245 1.00 85.19 273 TYR A CA 1
ATOM 2235 C C . TYR A 1 273 ? -3.540 -11.321 6.505 1.00 85.19 273 TYR A C 1
ATOM 2237 O O . TYR A 1 273 ? -4.503 -12.016 6.847 1.00 85.19 273 TYR A O 1
ATOM 2245 N N . TRP A 1 274 ? -3.640 -10.001 6.323 1.00 82.31 274 TRP A N 1
ATOM 2246 C CA . TRP A 1 274 ? -4.875 -9.239 6.534 1.00 82.31 274 TRP A CA 1
ATOM 2247 C C . TRP A 1 274 ? -5.927 -9.540 5.464 1.00 82.31 274 TRP A C 1
ATOM 2249 O O . TRP A 1 274 ? -7.056 -9.891 5.817 1.00 82.31 274 TRP A O 1
ATOM 2259 N N . ILE A 1 275 ? -5.515 -9.595 4.192 1.00 87.19 275 ILE A N 1
ATOM 2260 C CA . ILE A 1 275 ? -6.336 -10.035 3.055 1.00 87.19 275 ILE A CA 1
ATOM 2261 C C . ILE A 1 275 ? -6.956 -11.405 3.354 1.00 87.19 275 ILE A C 1
ATOM 2263 O O . ILE A 1 275 ? -8.175 -11.576 3.285 1.00 87.19 275 ILE A O 1
ATOM 2267 N N . LEU A 1 276 ? -6.143 -12.395 3.746 1.00 85.44 276 LEU A N 1
ATOM 2268 C CA . LEU A 1 276 ? -6.637 -13.740 4.046 1.00 85.44 276 LEU A CA 1
ATOM 2269 C C . LEU A 1 276 ? -7.599 -13.750 5.244 1.00 85.44 276 LEU A C 1
ATOM 2271 O O . LEU A 1 276 ? -8.593 -14.482 5.239 1.00 85.44 276 LEU A O 1
ATOM 2275 N N . LYS A 1 277 ? -7.311 -12.952 6.278 1.00 80.81 277 LYS A N 1
ATOM 2276 C CA . LYS A 1 277 ? -8.144 -12.834 7.481 1.00 80.81 277 LYS A CA 1
ATOM 2277 C C . LYS A 1 277 ? -9.523 -12.258 7.164 1.00 80.81 277 LYS A C 1
ATOM 2279 O O . LYS A 1 277 ? -10.516 -12.768 7.690 1.00 80.81 277 LYS A O 1
ATOM 2284 N N . ASP A 1 278 ? -9.594 -11.229 6.326 1.00 83.00 278 ASP A N 1
ATOM 2285 C CA . ASP A 1 278 ? -10.856 -10.586 5.965 1.00 83.00 278 ASP A CA 1
ATOM 2286 C C . ASP A 1 278 ? -11.658 -11.382 4.925 1.00 83.00 278 ASP A C 1
ATOM 2288 O O . ASP A 1 278 ? -12.889 -11.378 4.992 1.00 83.00 278 ASP A O 1
ATOM 2292 N N . VAL A 1 279 ? -10.998 -12.170 4.066 1.00 85.31 279 VAL A N 1
ATOM 2293 C CA . VAL A 1 279 ? -11.672 -13.153 3.197 1.00 85.31 279 VAL A CA 1
ATOM 2294 C C . VAL A 1 279 ? -12.284 -14.302 4.008 1.00 85.31 279 VAL A C 1
ATOM 2296 O O . VAL A 1 279 ? -13.421 -14.679 3.753 1.00 85.31 279 VAL A O 1
ATOM 2299 N N . LYS A 1 280 ? -11.578 -14.856 5.007 1.00 74.44 280 LYS A N 1
ATOM 2300 C CA . LYS A 1 280 ? -12.050 -16.028 5.779 1.00 74.44 280 LYS A CA 1
ATOM 2301 C C . LYS A 1 280 ? -13.221 -15.754 6.725 1.00 74.44 280 LYS A C 1
ATOM 2303 O O . LYS A 1 280 ? -13.911 -16.691 7.107 1.00 74.44 280 LYS A O 1
ATOM 2308 N N . LYS A 1 281 ? -13.465 -14.504 7.122 1.00 57.75 281 LYS A N 1
ATOM 2309 C CA . LYS A 1 281 ? -14.655 -14.120 7.910 1.00 57.75 281 LYS A CA 1
ATOM 2310 C C . LYS A 1 281 ? -15.911 -13.959 7.026 1.00 57.75 281 LYS A C 1
ATOM 2312 O O . LYS A 1 281 ? -16.772 -13.121 7.323 1.00 57.75 281 LYS A O 1
ATOM 2317 N N . SER A 1 282 ? -15.977 -14.687 5.904 1.00 47.41 282 SER A N 1
ATOM 2318 C CA . SER A 1 282 ? -17.062 -14.627 4.921 1.00 47.41 282 SER A CA 1
ATOM 2319 C C . SER A 1 282 ? -18.337 -15.257 5.439 1.00 47.41 282 SER A C 1
ATOM 2321 O O . SER A 1 282 ? -18.286 -16.472 5.730 1.00 47.41 282 SER A O 1
#

pLDDT: mean 77.87, std 16.31, range [24.66, 98.19]